Protein AF-A0A1G1GMY4-F1 (afdb_monomer)

pLDDT: mean 90.57, std 11.08, range [48.12, 98.75]

Radius of gyration: 22.71 Å; Cα contacts (8 Å, |Δi|>4): 324; chains: 1; bounding box: 48×31×68 Å

Sequence (228 aa):
MNTITEALQLKDETDAVLAIREIIDTHWDDENFSLLNEAERLFVFVENVEQEVNNGGFDQFFFNSSGDHAHDSLHALETIGAVKTAAILKKAMSIFPEGRVPGTEEARAEALEPVGEERYTKWFDACDEEYYELDENREALLLKYVRDNASSFRDRVMLSGVRIETVKPGSSAYAAGLRSGDVVVKVNDVATTTPEEYRAVLQTLKPGDKASFIVWRNGELLEAVLEI

Secondary structure (DSSP, 8-state):
---HHHHTT-SSHHHHHHHHHHHHHTT-STT-GGGS-HHHHHHHHHHHHHHHHHHHHHHHHHHSGGGGGHHHHHHHHHHHT-HHHHHHHHHHHTTSGGGPPPSSHHHHHHHHTTT-HHHHHHHHHHHHHHHHT----HHHHHHHHHHHTGGGS--------EE-----TTSHHHHTT--TT-EEEEETTEE--SHHHHHHHHTT--TT-EEEEEEEETTEEEEEEEE-

Nearest PDB structures (foldseek):
  3pv2-assembly1_A  TM=9.498E-01  e=1.132E-04  Legionella fallonii
  3pv2-assembly1_D  TM=9.532E-01  e=1.673E-04  Legionella fallonii
  3pv2-assembly1_C  TM=9.395E-01  e=1.338E-04  Legionella fallonii
  3pv2-assembly1_B  TM=9.505E-01  e=3.270E-04  Legionella fallonii
  3pv3-assembly1_A  TM=8.586E-01  e=1.132E-04  Legionella fallonii

Solvent-accessible surface area (backbone atoms only — not comparable to full-atom values): 12519 Å² total; per-residue (Å²): 136,63,39,55,74,62,23,73,67,49,90,48,57,67,63,20,51,50,46,41,47,49,55,60,47,80,60,63,52,97,85,36,65,81,75,51,51,72,65,50,44,37,53,51,34,41,50,46,54,53,54,30,35,78,73,52,24,50,56,40,28,53,56,39,76,65,23,41,39,46,71,58,25,41,52,24,24,52,71,45,61,36,55,67,62,26,51,43,52,56,55,53,37,51,76,29,73,95,44,53,72,44,67,39,52,70,54,35,51,61,59,42,57,87,65,32,68,78,52,52,51,56,49,25,52,59,38,36,56,58,57,76,69,55,94,66,70,54,56,61,32,47,53,47,45,47,64,79,41,44,92,65,53,74,63,54,53,84,72,50,31,37,68,32,79,72,55,58,86,88,36,56,55,35,75,34,66,53,48,54,71,26,26,35,36,25,49,66,93,42,76,14,50,38,66,65,52,41,52,54,56,57,71,72,61,49,82,74,36,77,46,43,32,37,25,39,51,98,94,40,82,43,82,26,64,33,66,75

Foldseek 3Di:
DQFLVVLLPDPDLVSSLVVLVCQLCLQDDPVCPVLADLLSVLSVLCVLQVVQCVVPFVVSCCQDLSLLCLVVSLVSCVVLPVVQLSVLSQQLLVCFVVSDGHNDNVVNVVRCVVVDDVRSVVSRVVSSVSVVPDPDDVSVSSSVSCVVVVVSRASPGSQLFAFAQADDPPDQCVVLPHGHGKGFQDKAPDGHNDPVSVVVVVVVDDQQDKIWTFIDDSRDTDIGIGGD

Structure (mmCIF, N/CA/C/O backbone):
data_AF-A0A1G1GMY4-F1
#
_entry.id   AF-A0A1G1GMY4-F1
#
loop_
_atom_site.group_PDB
_atom_site.id
_atom_site.type_symbol
_atom_site.label_atom_id
_atom_site.label_alt_id
_atom_site.label_comp_id
_atom_site.label_asym_id
_atom_site.label_entity_id
_atom_site.label_seq_id
_atom_site.pdbx_PDB_ins_code
_atom_site.Cartn_x
_atom_site.Cartn_y
_atom_site.Cartn_z
_atom_site.occupancy
_atom_site.B_iso_or_equiv
_atom_site.auth_seq_id
_atom_site.auth_comp_id
_atom_site.auth_asym_id
_atom_site.auth_atom_id
_atom_site.pdbx_PDB_model_num
ATOM 1 N N . MET A 1 1 ? -17.052 6.003 5.281 1.00 59.69 1 MET A N 1
ATOM 2 C CA . MET A 1 1 ? -17.509 4.621 5.570 1.00 59.69 1 MET A CA 1
ATOM 3 C C . MET A 1 1 ? -16.682 4.096 6.723 1.00 59.69 1 MET A C 1
ATOM 5 O O . MET A 1 1 ? -15.575 4.591 6.886 1.00 59.69 1 MET A O 1
ATOM 9 N N . ASN A 1 2 ? -17.199 3.165 7.529 1.00 67.62 2 ASN A N 1
ATOM 10 C CA . ASN A 1 2 ? -16.505 2.762 8.762 1.00 67.62 2 ASN A CA 1
ATOM 11 C C . ASN A 1 2 ? -16.049 1.295 8.760 1.00 67.62 2 ASN A C 1
ATOM 13 O O . ASN A 1 2 ? -15.394 0.880 9.713 1.00 67.62 2 ASN A O 1
ATOM 17 N N . THR A 1 3 ? -16.404 0.508 7.735 1.00 83.38 3 THR A N 1
ATOM 18 C CA . THR A 1 3 ? -16.068 -0.924 7.654 1.00 83.38 3 THR A CA 1
ATOM 19 C C . THR A 1 3 ? -15.709 -1.358 6.232 1.00 83.38 3 THR A C 1
ATOM 21 O O . THR A 1 3 ? -16.224 -0.820 5.247 1.00 83.38 3 THR A O 1
ATOM 24 N N . ILE A 1 4 ? -14.861 -2.379 6.131 1.00 87.31 4 ILE A N 1
ATOM 25 C CA . ILE A 1 4 ? -14.475 -3.053 4.886 1.00 87.31 4 ILE A CA 1
ATOM 26 C C . ILE A 1 4 ? -15.712 -3.679 4.241 1.00 87.31 4 ILE A C 1
ATOM 28 O O . ILE A 1 4 ? -15.891 -3.617 3.026 1.00 87.31 4 ILE A O 1
ATOM 32 N N . THR A 1 5 ? -16.613 -4.229 5.062 1.00 87.19 5 THR A N 1
ATOM 33 C CA . THR A 1 5 ? -17.869 -4.821 4.586 1.00 87.19 5 THR A CA 1
ATOM 34 C C . THR A 1 5 ? -18.740 -3.800 3.854 1.00 87.19 5 THR A C 1
ATOM 36 O O . THR A 1 5 ? -19.274 -4.127 2.797 1.00 87.19 5 THR A O 1
ATOM 39 N N . GLU A 1 6 ? -18.876 -2.577 4.379 1.00 88.94 6 GLU A N 1
ATOM 40 C CA . GLU A 1 6 ? -19.609 -1.489 3.713 1.00 88.94 6 GLU A CA 1
ATOM 41 C C . GLU A 1 6 ? -18.928 -1.058 2.412 1.00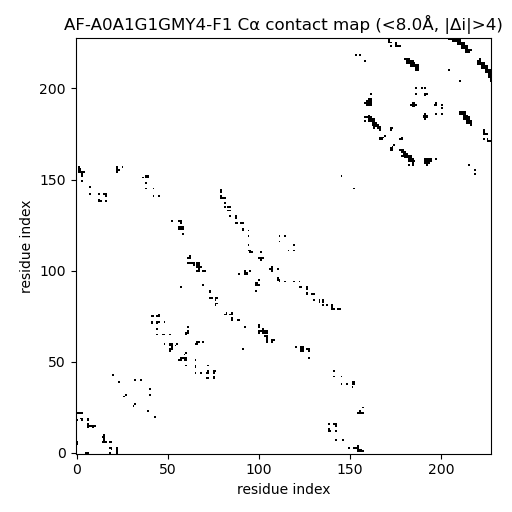 88.94 6 GLU A C 1
ATOM 43 O O . GLU A 1 6 ? -19.607 -0.922 1.393 1.00 88.94 6 GLU A O 1
ATOM 48 N N . ALA A 1 7 ? -17.602 -0.894 2.431 1.00 90.75 7 ALA A N 1
ATOM 49 C CA . ALA A 1 7 ? -16.836 -0.494 1.253 1.00 90.75 7 ALA A CA 1
ATOM 50 C C . ALA A 1 7 ? -16.990 -1.501 0.098 1.00 90.75 7 ALA A C 1
ATOM 52 O O . ALA A 1 7 ? -17.215 -1.115 -1.047 1.00 90.75 7 ALA A O 1
ATOM 53 N N . LEU A 1 8 ? -17.000 -2.803 0.401 1.00 92.31 8 LEU A N 1
ATOM 54 C CA . LEU A 1 8 ? -17.206 -3.868 -0.588 1.00 92.31 8 LEU A CA 1
ATOM 55 C C . LEU A 1 8 ? -18.604 -3.886 -1.237 1.00 92.31 8 LEU A C 1
ATOM 57 O O . LEU A 1 8 ? -18.785 -4.606 -2.225 1.00 92.31 8 LEU A O 1
ATOM 61 N N . GLN A 1 9 ? -19.586 -3.154 -0.692 1.00 92.69 9 GLN A N 1
ATOM 62 C CA . GLN A 1 9 ? -20.932 -3.015 -1.273 1.00 92.69 9 GLN A CA 1
ATOM 63 C C . GLN A 1 9 ? -21.060 -1.831 -2.238 1.00 92.69 9 GLN A C 1
ATOM 65 O O . GLN A 1 9 ? -22.116 -1.670 -2.862 1.00 92.69 9 GLN A O 1
ATOM 70 N N . LEU A 1 10 ? -20.033 -0.985 -2.356 1.00 92.75 10 LEU A N 1
ATOM 71 C CA . LEU A 1 10 ? -20.045 0.098 -3.330 1.00 92.75 10 LEU A CA 1
ATOM 72 C C . LEU A 1 10 ? -20.102 -0.468 -4.751 1.00 92.75 10 LEU A C 1
ATOM 74 O O . LEU A 1 10 ? -19.578 -1.540 -5.050 1.00 92.75 10 LEU A O 1
ATOM 78 N N . LYS A 1 11 ? -20.826 0.245 -5.619 1.00 92.25 11 LYS A N 1
ATOM 79 C CA . LYS A 1 11 ? -21.033 -0.176 -7.011 1.00 92.25 11 LYS A CA 1
ATOM 80 C C . LYS A 1 11 ? -19.840 0.135 -7.899 1.00 92.25 11 LYS A C 1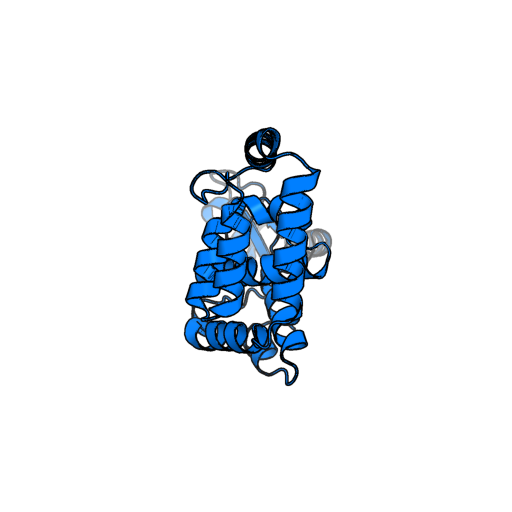
ATOM 82 O O . LYS A 1 11 ? -19.646 -0.562 -8.887 1.00 92.25 11 LYS A O 1
ATOM 87 N N . ASP A 1 12 ? -19.147 1.218 -7.580 1.00 96.44 12 ASP A N 1
ATOM 88 C CA . ASP A 1 12 ? -17.965 1.670 -8.286 1.00 96.44 12 ASP A CA 1
ATOM 89 C C . ASP A 1 12 ? -16.728 1.046 -7.629 1.00 96.44 12 ASP A C 1
ATOM 91 O O . ASP A 1 12 ? -16.628 1.007 -6.399 1.00 96.44 12 ASP A O 1
ATOM 95 N N . GLU A 1 13 ? -15.849 0.465 -8.446 1.00 95.69 13 GLU A N 1
ATOM 96 C CA . GLU A 1 13 ? -14.686 -0.284 -7.962 1.00 95.69 13 GLU A CA 1
ATOM 97 C C . GLU A 1 13 ? -13.631 0.660 -7.381 1.00 95.69 13 GLU A C 1
ATOM 99 O O . GLU A 1 13 ? -13.113 0.385 -6.298 1.00 95.69 13 GLU A O 1
ATOM 104 N N . THR A 1 14 ? -13.397 1.800 -8.032 1.00 93.50 14 THR A N 1
ATOM 105 C CA . THR A 1 14 ? -12.482 2.842 -7.560 1.00 93.50 14 THR A CA 1
ATOM 106 C C . THR A 1 14 ? -12.946 3.397 -6.213 1.00 93.50 14 THR A C 1
ATOM 108 O O . THR A 1 14 ? -12.165 3.433 -5.262 1.00 93.50 14 THR A O 1
ATOM 111 N N . ASP A 1 15 ? -14.233 3.739 -6.071 1.00 93.94 15 ASP A N 1
ATOM 112 C CA . ASP A 1 15 ? -14.787 4.196 -4.787 1.00 93.94 15 ASP A CA 1
ATOM 113 C C . ASP A 1 15 ? -14.611 3.137 -3.681 1.00 93.94 15 ASP A C 1
ATOM 115 O O . ASP A 1 15 ? -14.341 3.474 -2.524 1.00 93.94 15 ASP A O 1
ATOM 119 N N . ALA A 1 16 ? -14.775 1.848 -4.012 1.00 95.38 16 ALA A N 1
ATOM 120 C CA . ALA A 1 16 ? -14.625 0.751 -3.053 1.00 95.38 16 ALA A CA 1
ATOM 121 C C . ALA A 1 16 ? -13.177 0.611 -2.577 1.00 95.38 16 ALA A C 1
ATOM 123 O O . ALA A 1 16 ? -12.935 0.475 -1.374 1.00 95.38 16 ALA A O 1
ATOM 124 N N . VAL A 1 17 ? -12.226 0.659 -3.511 1.00 95.00 17 VAL A N 1
ATOM 125 C CA . VAL A 1 17 ? -10.790 0.606 -3.223 1.00 95.00 17 VAL A CA 1
ATOM 126 C C . VAL A 1 17 ? -10.374 1.805 -2.375 1.00 95.00 17 VAL A C 1
ATOM 128 O O . VAL A 1 17 ? -9.775 1.604 -1.319 1.00 95.00 17 VAL A O 1
ATOM 131 N N . LEU A 1 18 ? -10.779 3.024 -2.748 1.00 90.81 18 LEU A N 1
ATOM 132 C CA . LEU A 1 18 ? -10.489 4.238 -1.980 1.00 90.81 18 LEU A CA 1
ATOM 133 C C . LEU A 1 18 ? -11.053 4.164 -0.558 1.00 90.81 18 LEU A C 1
ATOM 135 O O . LEU A 1 18 ? -10.347 4.470 0.399 1.00 90.81 18 LEU A O 1
ATOM 139 N N . ALA A 1 19 ? -12.288 3.690 -0.385 1.00 90.62 19 ALA A N 1
ATOM 140 C CA . ALA A 1 19 ? -12.878 3.534 0.942 1.00 90.62 19 ALA A CA 1
ATOM 141 C C . ALA A 1 19 ? -12.131 2.498 1.804 1.00 90.62 19 ALA A C 1
ATOM 143 O O . ALA A 1 19 ? -11.958 2.708 3.005 1.00 90.62 19 ALA A O 1
ATOM 144 N N . ILE A 1 20 ? -11.669 1.388 1.215 1.00 91.50 20 ILE A N 1
ATOM 145 C CA . ILE A 1 20 ? -10.833 0.399 1.918 1.00 91.50 20 ILE A CA 1
ATOM 146 C C . ILE A 1 20 ? -9.476 1.010 2.274 1.00 91.50 20 ILE A C 1
ATOM 148 O O . ILE A 1 20 ? -9.015 0.846 3.406 1.00 91.50 20 ILE A O 1
ATOM 152 N N . ARG A 1 21 ? -8.864 1.747 1.340 1.00 89.19 21 ARG A N 1
ATOM 153 C CA . ARG A 1 21 ? -7.600 2.448 1.555 1.00 89.19 21 ARG A CA 1
ATOM 154 C C . ARG A 1 21 ? -7.719 3.438 2.705 1.00 89.19 21 ARG A C 1
ATOM 156 O O . ARG A 1 21 ? -6.895 3.377 3.600 1.00 89.19 21 ARG A O 1
ATOM 163 N N . GLU A 1 22 ? -8.773 4.248 2.765 1.00 85.06 22 GLU A N 1
ATOM 164 C CA . GLU A 1 22 ? -9.030 5.167 3.883 1.00 85.06 22 GLU A CA 1
ATOM 165 C C . GLU A 1 22 ? -9.158 4.438 5.234 1.00 85.06 22 GLU A C 1
ATOM 167 O O . GLU A 1 22 ? -8.639 4.905 6.249 1.00 85.06 22 GLU A O 1
ATOM 172 N N . ILE A 1 23 ? -9.814 3.274 5.275 1.00 82.88 23 ILE A N 1
ATOM 173 C CA . ILE A 1 23 ? -9.939 2.470 6.507 1.00 82.88 23 ILE A CA 1
ATOM 174 C C . ILE A 1 23 ? -8.568 1.949 6.970 1.00 82.88 23 ILE A C 1
ATOM 176 O O . ILE A 1 23 ? -8.299 1.886 8.174 1.00 82.88 23 ILE A O 1
ATOM 180 N N . ILE A 1 24 ? -7.689 1.604 6.029 1.00 83.06 24 ILE A N 1
ATOM 181 C CA . ILE A 1 24 ? -6.319 1.168 6.321 1.00 83.06 24 ILE A CA 1
ATOM 182 C C . ILE A 1 24 ? -5.430 2.373 6.706 1.00 83.06 24 ILE A C 1
ATOM 184 O O . ILE A 1 24 ? -4.742 2.315 7.727 1.00 83.06 24 ILE A O 1
ATOM 188 N N . ASP A 1 25 ? -5.503 3.476 5.954 1.00 73.38 25 ASP A N 1
ATOM 189 C CA . ASP A 1 25 ? -4.661 4.681 6.062 1.00 73.38 25 ASP A CA 1
ATOM 190 C C . ASP A 1 25 ? -5.002 5.594 7.234 1.00 73.38 25 ASP A C 1
ATOM 192 O O . ASP A 1 25 ? -4.143 6.317 7.726 1.00 73.38 25 ASP A O 1
ATOM 196 N N . THR A 1 26 ? -6.228 5.567 7.749 1.00 57.25 26 THR A N 1
ATOM 197 C CA . THR A 1 26 ? -6.588 6.312 8.974 1.00 57.25 26 THR A CA 1
ATOM 198 C C . THR A 1 26 ? -5.765 5.905 10.205 1.00 57.25 26 THR A C 1
ATOM 200 O O . THR A 1 26 ? -5.863 6.537 11.256 1.00 57.25 26 THR A O 1
ATOM 203 N N . HIS A 1 27 ? -4.920 4.882 10.068 1.00 51.69 27 HIS A N 1
ATOM 204 C CA . HIS A 1 27 ? -3.971 4.397 11.061 1.00 51.69 27 HIS A CA 1
ATOM 205 C C . HIS A 1 27 ? -2.507 4.472 10.566 1.00 51.69 27 HIS A C 1
ATOM 207 O O . HIS A 1 27 ? -1.639 3.808 11.135 1.00 51.69 27 HIS A O 1
ATOM 213 N N . TRP A 1 28 ? -2.243 5.258 9.513 1.00 48.88 28 TRP A N 1
ATOM 214 C CA . TRP A 1 28 ? -0.941 5.478 8.880 1.00 48.88 28 TRP A CA 1
ATOM 215 C C . TRP A 1 28 ? -0.263 6.749 9.407 1.00 48.88 28 TRP A C 1
ATOM 217 O O . TRP A 1 28 ? -0.680 7.872 9.131 1.00 48.88 28 TRP A O 1
ATOM 227 N N . ASP A 1 29 ? 0.853 6.558 10.097 1.00 50.06 29 ASP A N 1
ATOM 228 C CA . ASP A 1 29 ? 2.076 7.334 9.887 1.00 50.06 29 ASP A CA 1
ATOM 229 C C . ASP A 1 29 ? 3.216 6.319 9.665 1.00 50.06 29 ASP A C 1
ATOM 231 O O . ASP A 1 29 ? 3.025 5.118 9.894 1.00 50.06 29 ASP A O 1
ATOM 235 N N . ASP A 1 30 ? 4.382 6.763 9.191 1.00 49.97 30 ASP A N 1
ATOM 236 C CA . ASP A 1 30 ? 5.527 5.890 8.870 1.00 49.97 3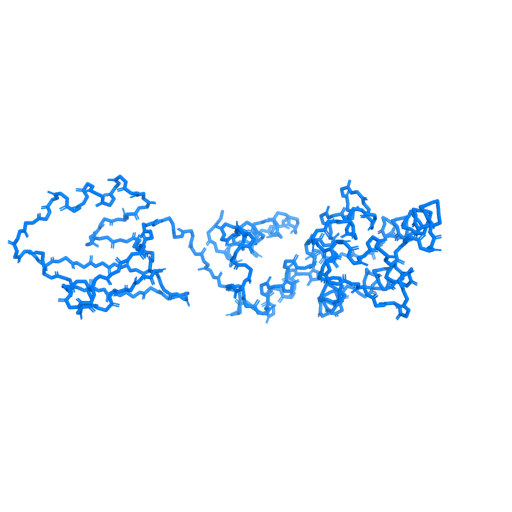0 ASP A CA 1
ATOM 237 C C . ASP A 1 30 ? 5.979 4.991 10.049 1.00 49.97 30 ASP A C 1
ATOM 239 O O . ASP A 1 30 ? 6.707 4.016 9.854 1.00 49.97 30 ASP A O 1
ATOM 243 N N . GLU A 1 31 ? 5.514 5.245 11.280 1.00 51.69 31 GLU A N 1
ATOM 244 C CA . GLU A 1 31 ? 5.813 4.428 12.463 1.00 51.69 31 GLU A CA 1
ATOM 245 C C . GLU A 1 31 ? 4.890 3.197 12.607 1.00 51.69 31 GLU A C 1
ATOM 247 O O . GLU A 1 31 ? 5.240 2.215 13.276 1.00 51.69 31 GLU A O 1
ATOM 252 N N . ASN A 1 32 ? 3.722 3.196 11.955 1.00 59.84 32 ASN A N 1
ATOM 253 C CA . ASN A 1 32 ? 2.640 2.239 12.209 1.00 59.84 32 ASN A CA 1
ATOM 254 C C . ASN A 1 32 ? 2.448 1.158 11.128 1.00 59.84 32 ASN A C 1
ATOM 256 O O . ASN A 1 32 ? 1.605 0.275 11.306 1.00 59.84 32 ASN A O 1
ATOM 260 N N . PHE A 1 33 ? 3.276 1.120 10.072 1.00 67.19 33 PHE A N 1
ATOM 261 C CA . PHE A 1 33 ? 3.272 0.039 9.062 1.00 67.19 33 PHE A CA 1
ATOM 262 C C . PHE A 1 33 ? 3.367 -1.366 9.691 1.00 67.19 33 PHE A C 1
ATOM 264 O O . PHE A 1 33 ? 2.734 -2.330 9.249 1.00 67.19 33 PHE A O 1
ATOM 271 N N . SER A 1 34 ? 4.109 -1.472 10.796 1.00 67.25 34 SER A N 1
ATOM 272 C CA . SER A 1 34 ? 4.256 -2.705 11.577 1.00 67.25 34 SER A CA 1
ATOM 273 C C . SER A 1 34 ? 2.939 -3.243 12.166 1.00 67.25 34 SER A C 1
ATOM 275 O O . SER A 1 34 ? 2.858 -4.428 12.496 1.00 67.25 34 SER A O 1
ATOM 277 N N . LEU A 1 35 ? 1.898 -2.408 12.277 1.00 72.38 35 LEU A N 1
ATOM 278 C CA . LEU A 1 35 ? 0.583 -2.782 12.804 1.00 72.38 35 LEU A CA 1
ATOM 279 C C . LEU A 1 35 ? -0.329 -3.433 11.761 1.00 72.38 35 LEU A C 1
ATOM 281 O O . LEU A 1 35 ? -1.370 -3.991 12.135 1.00 72.38 35 LEU A O 1
ATOM 285 N N . LEU A 1 36 ? 0.007 -3.341 10.474 1.00 80.69 36 LEU A N 1
ATOM 286 C CA . LEU A 1 36 ? -0.742 -4.008 9.416 1.00 80.69 36 LEU A CA 1
ATOM 287 C C . LEU A 1 36 ? -0.463 -5.510 9.455 1.00 80.69 36 LEU A C 1
ATOM 289 O O . LEU A 1 36 ? 0.661 -5.954 9.703 1.00 80.69 36 LEU A O 1
ATOM 293 N N . ASN A 1 37 ? -1.492 -6.319 9.221 1.00 86.88 37 ASN A N 1
ATOM 294 C CA . ASN A 1 37 ? -1.272 -7.735 8.953 1.00 86.88 37 ASN A CA 1
ATOM 295 C C . ASN A 1 37 ? -0.858 -7.955 7.488 1.00 86.88 37 ASN A C 1
ATOM 297 O O . ASN A 1 37 ? -0.799 -7.021 6.696 1.00 86.88 37 ASN A O 1
ATOM 301 N N . GLU A 1 38 ? -0.531 -9.194 7.131 1.00 90.62 38 GLU A N 1
ATOM 302 C CA . GLU A 1 38 ? -0.041 -9.532 5.792 1.00 90.62 38 GLU A CA 1
ATOM 303 C C . GLU A 1 38 ? -1.020 -9.152 4.672 1.00 90.62 38 GLU A C 1
ATOM 305 O O . GLU A 1 38 ? -0.593 -8.574 3.678 1.00 90.62 38 GLU A O 1
ATOM 310 N N . ALA A 1 39 ? -2.322 -9.389 4.856 1.00 92.94 39 ALA A N 1
ATOM 311 C CA . ALA A 1 39 ? -3.326 -9.072 3.843 1.00 92.94 39 ALA A CA 1
ATOM 312 C C . ALA A 1 39 ? -3.509 -7.559 3.655 1.00 92.94 39 ALA A C 1
ATOM 314 O O . ALA A 1 39 ? -3.611 -7.077 2.529 1.00 92.94 39 ALA A O 1
ATOM 315 N N . GLU A 1 40 ? -3.489 -6.805 4.757 1.00 92.12 40 GLU A N 1
ATOM 316 C CA . GLU A 1 40 ? -3.546 -5.338 4.730 1.00 92.12 40 GLU A CA 1
ATOM 317 C C . GLU A 1 40 ? -2.291 -4.741 4.062 1.00 92.12 40 GLU A C 1
ATOM 319 O O . GLU A 1 40 ? -2.406 -3.815 3.264 1.00 92.12 40 GLU A O 1
ATOM 324 N N . ARG A 1 41 ? -1.098 -5.300 4.320 1.00 91.50 41 ARG A N 1
ATOM 325 C CA . ARG A 1 41 ? 0.145 -4.867 3.653 1.00 91.50 41 ARG A CA 1
ATOM 326 C C . ARG A 1 41 ? 0.117 -5.123 2.151 1.00 91.50 41 ARG A C 1
ATOM 328 O O . ARG A 1 41 ? 0.481 -4.239 1.387 1.00 91.50 41 ARG A O 1
ATOM 335 N N . LEU A 1 42 ? -0.330 -6.308 1.730 1.00 94.75 42 LEU A N 1
ATOM 336 C CA . LEU A 1 42 ? -0.464 -6.649 0.311 1.00 94.75 42 LEU A CA 1
ATOM 337 C C . LEU A 1 42 ? -1.376 -5.651 -0.411 1.00 94.75 42 LEU A C 1
ATOM 339 O O . LEU A 1 42 ? -1.024 -5.184 -1.491 1.00 94.75 42 LEU A O 1
ATOM 343 N N . PHE A 1 43 ? -2.499 -5.275 0.211 1.00 95.69 43 PHE A N 1
ATOM 344 C CA . PHE A 1 43 ? -3.384 -4.240 -0.324 1.00 95.69 43 PHE A CA 1
ATOM 345 C C . PHE A 1 43 ? -2.655 -2.901 -0.499 1.00 95.69 43 PHE A C 1
ATOM 347 O O . PHE A 1 43 ? -2.679 -2.321 -1.581 1.00 95.69 43 PHE A O 1
ATOM 354 N N . VAL A 1 44 ? -1.958 -2.443 0.544 1.00 92.69 44 VAL A N 1
ATOM 355 C CA . VAL A 1 44 ? -1.191 -1.189 0.518 1.00 92.69 44 VAL A CA 1
ATOM 356 C C . VAL A 1 44 ? -0.139 -1.184 -0.585 1.00 92.69 44 VAL A C 1
ATOM 358 O O . VAL A 1 44 ? -0.005 -0.190 -1.289 1.00 92.69 44 VAL A O 1
ATOM 361 N N . PHE A 1 45 ? 0.602 -2.278 -0.756 1.00 95.56 45 PHE A N 1
ATOM 362 C CA . PHE A 1 45 ? 1.666 -2.341 -1.753 1.00 95.56 45 PHE A CA 1
ATOM 363 C C . PHE A 1 45 ? 1.147 -2.254 -3.188 1.00 95.56 45 PHE A C 1
ATOM 365 O O . PHE A 1 45 ? 1.775 -1.596 -4.016 1.00 95.56 45 PHE A O 1
ATOM 372 N N . VAL A 1 46 ? 0.003 -2.883 -3.480 1.00 97.06 46 VAL A N 1
ATOM 373 C CA . VAL A 1 46 ? -0.650 -2.759 -4.793 1.00 97.06 46 VAL A CA 1
ATOM 374 C C . VAL A 1 46 ? -1.071 -1.310 -5.036 1.00 97.06 46 VAL A C 1
ATOM 376 O O . VAL A 1 46 ? -0.710 -0.743 -6.065 1.00 97.06 46 VAL A O 1
ATOM 379 N N . GLU A 1 47 ? -1.749 -0.694 -4.066 1.00 95.00 47 GLU A N 1
ATOM 380 C CA . GLU A 1 47 ? -2.195 0.701 -4.169 1.00 95.00 47 GLU A CA 1
ATOM 381 C C . GLU A 1 47 ? -1.031 1.688 -4.301 1.00 95.00 47 GLU A C 1
ATOM 383 O O . GLU A 1 47 ? -1.125 2.647 -5.059 1.00 95.00 47 GLU A O 1
ATOM 388 N N . ASN A 1 48 ? 0.091 1.453 -3.614 1.00 94.06 48 ASN A N 1
ATOM 389 C CA . ASN A 1 48 ? 1.267 2.314 -3.726 1.00 94.06 48 ASN A CA 1
ATOM 390 C C . ASN A 1 48 ? 1.874 2.254 -5.135 1.00 94.06 48 ASN A C 1
ATOM 392 O O . ASN A 1 48 ? 2.241 3.292 -5.674 1.00 94.06 48 ASN A O 1
ATOM 396 N N . VAL A 1 49 ? 1.962 1.071 -5.762 1.00 96.69 49 VAL A N 1
ATOM 397 C CA . VAL A 1 49 ? 2.404 0.985 -7.168 1.00 96.69 49 VAL A CA 1
ATOM 398 C C . VAL A 1 49 ? 1.477 1.810 -8.052 1.00 96.69 49 VAL A C 1
ATOM 400 O O . VAL A 1 49 ? 1.944 2.610 -8.856 1.00 96.69 49 VAL A O 1
ATOM 403 N N . GLU A 1 50 ? 0.168 1.642 -7.885 1.00 94.19 50 GLU A N 1
ATOM 404 C CA . GLU A 1 50 ? -0.816 2.334 -8.707 1.00 94.19 50 GLU A CA 1
ATOM 405 C C . GLU A 1 50 ? -0.766 3.857 -8.529 1.00 94.19 50 GLU A C 1
ATOM 407 O O . GLU A 1 50 ? -0.728 4.594 -9.516 1.00 94.19 50 GLU A O 1
ATOM 412 N N . GLN A 1 51 ? -0.713 4.330 -7.285 1.00 92.75 51 GLN A N 1
ATOM 413 C CA . GLN A 1 51 ? -0.663 5.749 -6.956 1.00 92.75 51 GLN A CA 1
ATOM 414 C C . GLN A 1 51 ? 0.621 6.412 -7.462 1.00 92.75 51 GLN A C 1
ATOM 416 O O . GLN A 1 51 ? 0.558 7.492 -8.046 1.00 92.75 51 GLN A O 1
ATOM 421 N N . GLU A 1 52 ? 1.778 5.792 -7.242 1.00 96.00 52 GLU A N 1
ATOM 422 C CA . GLU A 1 52 ? 3.062 6.375 -7.636 1.00 96.00 52 GLU A CA 1
ATOM 423 C C . GLU A 1 52 ? 3.207 6.396 -9.157 1.00 96.00 52 GLU A C 1
ATOM 425 O O . GLU A 1 52 ? 3.516 7.442 -9.729 1.00 96.00 52 GLU A O 1
ATOM 430 N N . VAL A 1 53 ? 2.905 5.275 -9.824 1.00 97.38 53 VAL A N 1
ATOM 431 C CA . VAL A 1 53 ? 3.062 5.169 -11.279 1.00 97.38 53 VAL A CA 1
ATOM 432 C C . VAL A 1 53 ? 2.074 6.085 -11.998 1.00 97.38 53 VAL A C 1
ATOM 434 O O . VAL A 1 53 ? 2.479 6.797 -12.906 1.00 97.38 53 VAL A O 1
ATOM 437 N N . ASN A 1 54 ? 0.812 6.182 -11.565 1.00 94.06 54 ASN A N 1
ATOM 438 C CA . ASN A 1 54 ? -0.139 7.110 -12.194 1.00 94.06 54 ASN A CA 1
ATOM 439 C C . ASN A 1 54 ? 0.187 8.596 -11.949 1.00 94.06 54 ASN A C 1
ATOM 441 O O . ASN A 1 54 ? -0.251 9.445 -12.727 1.00 94.06 54 ASN A O 1
ATOM 445 N N . ASN A 1 55 ? 0.923 8.925 -10.882 1.00 94.56 55 ASN A N 1
ATOM 446 C CA . ASN A 1 55 ? 1.275 10.309 -10.555 1.00 94.56 55 ASN A CA 1
ATOM 447 C C . ASN A 1 55 ? 2.601 10.760 -11.186 1.00 94.56 55 ASN A C 1
ATOM 449 O O . ASN A 1 55 ? 2.705 11.914 -11.605 1.00 94.56 55 ASN A O 1
ATOM 453 N N . GLY A 1 56 ? 3.598 9.877 -11.252 1.00 95.06 56 GLY A N 1
ATOM 454 C CA . GLY A 1 56 ? 4.950 10.218 -11.704 1.00 95.06 56 GLY A CA 1
ATOM 455 C C . GLY A 1 56 ? 5.737 9.055 -12.311 1.00 95.06 56 GLY A C 1
ATOM 456 O O . GLY A 1 56 ? 6.957 9.149 -12.426 1.00 95.06 56 GLY A O 1
ATOM 457 N N . GLY A 1 57 ? 5.062 7.973 -12.699 1.00 98.19 57 GLY A N 1
ATOM 458 C CA . GLY A 1 57 ? 5.680 6.820 -13.347 1.00 98.19 57 GLY A CA 1
ATOM 459 C C . GLY A 1 57 ? 6.536 5.959 -12.418 1.00 98.19 57 GLY A C 1
ATOM 460 O O . GLY A 1 57 ? 6.595 6.145 -11.195 1.00 98.19 57 GLY A O 1
ATOM 461 N N . PHE A 1 58 ? 7.235 4.995 -13.012 1.00 98.44 58 PHE A N 1
ATOM 462 C CA . PHE A 1 58 ? 8.189 4.152 -12.298 1.00 98.44 58 PHE A CA 1
ATOM 463 C C . PHE A 1 58 ? 9.372 4.951 -11.742 1.00 98.44 58 PHE A C 1
ATOM 465 O O . PHE A 1 58 ? 9.946 4.528 -10.740 1.00 98.44 58 PHE A O 1
ATOM 472 N N . ASP A 1 59 ? 9.703 6.104 -12.331 1.00 96.94 59 ASP A N 1
ATOM 473 C CA . ASP A 1 59 ? 10.711 7.016 -11.781 1.00 96.94 59 ASP A CA 1
ATOM 474 C C . ASP A 1 59 ? 10.320 7.459 -10.363 1.00 96.94 59 ASP A C 1
ATOM 476 O O . ASP A 1 59 ? 11.063 7.211 -9.412 1.00 96.94 59 ASP A O 1
ATOM 480 N N . GLN A 1 60 ? 9.093 7.964 -10.188 1.00 97.44 60 GLN A N 1
ATOM 481 C CA . GLN A 1 60 ? 8.583 8.355 -8.874 1.00 97.44 60 GLN A CA 1
ATOM 482 C C . GLN A 1 60 ? 8.463 7.162 -7.915 1.00 97.44 60 GLN A C 1
ATOM 484 O O . GLN A 1 60 ? 8.856 7.270 -6.753 1.00 97.44 60 GLN A O 1
ATOM 489 N N . PHE A 1 61 ? 7.983 6.008 -8.396 1.00 98.19 61 PHE A N 1
ATOM 490 C CA . PHE A 1 61 ? 7.878 4.797 -7.575 1.00 98.19 61 PHE A CA 1
ATOM 491 C C . PHE A 1 61 ? 9.232 4.365 -6.992 1.00 98.19 61 PHE A C 1
ATOM 493 O O . PHE A 1 61 ? 9.312 4.049 -5.805 1.00 98.19 61 PHE A O 1
ATOM 500 N N . PHE A 1 62 ? 10.295 4.344 -7.806 1.00 98.06 62 PHE A N 1
ATOM 501 C CA . PHE A 1 62 ? 11.630 3.968 -7.335 1.00 98.06 62 PHE A CA 1
ATOM 502 C C . PHE A 1 62 ? 12.358 5.105 -6.620 1.00 98.06 62 PHE A C 1
ATOM 504 O O . PHE A 1 62 ? 13.265 4.819 -5.844 1.00 98.06 62 PHE A O 1
ATOM 511 N N . PHE A 1 63 ? 12.003 6.365 -6.844 1.00 95.75 63 PHE A N 1
ATOM 512 C CA . PHE A 1 63 ? 12.571 7.476 -6.087 1.00 95.75 63 PHE A CA 1
ATOM 513 C C . PHE A 1 63 ? 12.025 7.502 -4.650 1.00 95.75 63 PHE A C 1
ATOM 515 O O . PHE A 1 63 ? 12.798 7.528 -3.698 1.00 95.75 63 PHE A O 1
ATOM 522 N N . ASN A 1 64 ? 10.706 7.390 -4.479 1.00 93.69 64 ASN A N 1
ATOM 523 C CA . ASN A 1 64 ? 10.044 7.461 -3.175 1.00 93.69 64 ASN A CA 1
ATOM 524 C C . ASN A 1 64 ? 10.240 6.192 -2.320 1.00 93.69 64 ASN A C 1
ATOM 526 O O . ASN A 1 64 ? 10.710 5.151 -2.787 1.00 93.69 64 ASN A O 1
ATOM 530 N N . SER A 1 65 ? 9.807 6.255 -1.055 1.00 91.69 65 SER A N 1
ATOM 531 C CA . SER A 1 65 ? 9.848 5.134 -0.099 1.00 91.69 65 SER A CA 1
ATOM 532 C C . SER A 1 65 ? 9.029 3.914 -0.539 1.00 91.69 65 SER A C 1
ATOM 534 O O . SER A 1 65 ? 9.323 2.794 -0.130 1.00 91.69 65 SER A O 1
ATOM 536 N N . SER A 1 66 ? 8.060 4.081 -1.446 1.00 93.69 66 SER A N 1
ATOM 537 C CA . SER A 1 66 ? 7.372 2.967 -2.115 1.00 93.69 66 SER A CA 1
ATOM 538 C C . SER A 1 66 ? 8.356 1.981 -2.771 1.00 93.69 66 SER A C 1
ATOM 540 O O . SER A 1 66 ? 8.130 0.767 -2.749 1.00 93.69 66 SER A O 1
ATOM 542 N N . GLY A 1 67 ? 9.493 2.476 -3.272 1.00 96.06 67 GLY A N 1
ATOM 543 C CA . GLY A 1 67 ? 10.566 1.674 -3.854 1.00 96.06 67 GLY A CA 1
ATOM 544 C C . GLY A 1 67 ? 11.312 0.785 -2.852 1.00 96.06 67 GLY A C 1
ATOM 545 O O . GLY A 1 67 ? 11.870 -0.235 -3.263 1.00 96.06 67 GLY A O 1
ATOM 546 N N . ASP A 1 68 ? 11.280 1.099 -1.550 1.00 94.56 68 ASP A N 1
ATOM 547 C CA . ASP A 1 68 ? 11.885 0.270 -0.488 1.00 94.56 68 ASP A CA 1
ATOM 548 C C . ASP A 1 68 ? 11.220 -1.115 -0.429 1.00 94.56 68 ASP A C 1
ATOM 550 O O . ASP A 1 68 ? 11.843 -2.113 -0.061 1.00 94.56 68 ASP A O 1
ATOM 554 N N . HIS A 1 69 ? 9.965 -1.173 -0.879 1.00 95.50 69 HIS A N 1
ATOM 555 C CA . HIS A 1 69 ? 9.108 -2.349 -0.889 1.00 95.50 69 HIS A CA 1
ATOM 556 C C . HIS A 1 69 ? 8.904 -2.942 -2.287 1.00 95.50 69 HIS A C 1
ATOM 558 O O . HIS A 1 69 ? 8.005 -3.755 -2.476 1.00 95.50 69 HIS A O 1
ATOM 564 N N . ALA A 1 70 ? 9.737 -2.613 -3.282 1.00 97.81 70 ALA A N 1
ATOM 565 C CA . ALA A 1 70 ? 9.532 -3.061 -4.667 1.00 97.81 70 ALA A CA 1
ATOM 566 C C . ALA A 1 70 ? 9.377 -4.589 -4.822 1.00 97.81 70 ALA A C 1
ATOM 568 O O . ALA A 1 70 ? 8.589 -5.063 -5.642 1.00 97.81 70 ALA A O 1
ATOM 569 N N . HIS A 1 71 ? 10.106 -5.373 -4.023 1.00 98.19 71 HIS A N 1
ATOM 570 C CA . HIS A 1 71 ? 9.981 -6.832 -4.011 1.00 98.19 71 HIS A CA 1
ATOM 571 C C . HIS A 1 71 ? 8.672 -7.314 -3.374 1.00 98.19 71 HIS A C 1
ATOM 573 O O . HIS A 1 71 ? 8.067 -8.261 -3.883 1.00 98.19 71 HIS A O 1
ATOM 579 N N . ASP A 1 72 ? 8.218 -6.649 -2.313 1.00 97.25 72 ASP A N 1
ATOM 580 C CA . ASP A 1 72 ? 6.936 -6.943 -1.677 1.00 97.25 72 ASP A CA 1
ATOM 581 C C . ASP A 1 72 ? 5.770 -6.551 -2.597 1.00 97.25 72 ASP A C 1
ATOM 583 O O . ASP A 1 72 ? 4.825 -7.321 -2.753 1.00 97.25 72 ASP A O 1
ATOM 587 N N . SER A 1 73 ? 5.872 -5.414 -3.290 1.00 98.06 73 SER A N 1
ATOM 588 C CA . SER A 1 73 ? 4.906 -4.966 -4.297 1.00 98.06 73 SER A CA 1
ATOM 589 C C . SER A 1 73 ? 4.811 -5.920 -5.481 1.00 98.06 73 SER A C 1
ATOM 591 O O . SER A 1 73 ? 3.706 -6.245 -5.920 1.00 98.06 73 SER A O 1
ATOM 593 N N . LEU A 1 74 ? 5.944 -6.439 -5.969 1.00 98.62 74 LEU A N 1
ATOM 594 C CA . LEU A 1 74 ? 5.939 -7.473 -7.004 1.00 98.62 74 LEU A CA 1
ATOM 595 C C . LEU A 1 74 ? 5.200 -8.726 -6.524 1.00 98.62 74 LEU A C 1
ATOM 597 O O . LEU A 1 74 ? 4.322 -9.229 -7.226 1.00 98.62 74 LEU A O 1
ATOM 601 N N . HIS A 1 75 ? 5.511 -9.195 -5.315 1.00 98.31 75 HIS A N 1
ATOM 602 C CA . HIS A 1 75 ? 4.819 -10.334 -4.723 1.00 98.31 75 HIS A CA 1
ATOM 603 C C . HIS A 1 75 ? 3.316 -10.066 -4.535 1.00 98.31 75 HIS A C 1
ATOM 605 O O . HIS A 1 75 ? 2.496 -10.958 -4.767 1.00 98.31 75 HIS A O 1
ATOM 611 N N . ALA A 1 76 ? 2.936 -8.843 -4.164 1.00 98.25 76 ALA A N 1
ATOM 612 C CA . ALA A 1 76 ? 1.547 -8.448 -3.979 1.00 98.25 76 ALA A CA 1
ATOM 613 C C . ALA A 1 76 ? 0.745 -8.506 -5.279 1.00 98.25 76 ALA A C 1
ATOM 615 O O . ALA A 1 76 ? -0.310 -9.143 -5.324 1.00 98.25 76 ALA A O 1
ATOM 616 N N . LEU A 1 77 ? 1.286 -7.927 -6.352 1.00 98.62 77 LEU A N 1
ATOM 617 C CA . LEU A 1 77 ? 0.686 -7.970 -7.685 1.00 98.62 77 LEU A CA 1
ATOM 618 C C . LEU A 1 77 ? 0.523 -9.413 -8.185 1.00 98.62 77 LEU A C 1
ATOM 620 O O . LEU A 1 77 ? -0.548 -9.785 -8.669 1.00 98.62 77 LEU A O 1
ATOM 624 N N . GLU A 1 78 ? 1.548 -10.253 -8.009 1.00 98.50 78 GLU A N 1
ATOM 625 C CA . GLU A 1 78 ? 1.474 -11.681 -8.343 1.00 98.50 78 GLU A CA 1
ATOM 626 C C . GLU A 1 78 ? 0.393 -12.405 -7.519 1.00 98.50 78 GLU A C 1
ATOM 628 O O . GLU A 1 78 ? -0.346 -13.232 -8.058 1.00 98.50 78 GLU A O 1
ATOM 633 N N . THR A 1 79 ? 0.258 -12.062 -6.236 1.00 98.31 79 THR A N 1
ATOM 634 C CA . THR A 1 79 ? -0.703 -12.676 -5.306 1.00 98.31 79 THR A CA 1
ATOM 635 C C . THR A 1 79 ? -2.151 -12.345 -5.656 1.00 98.31 79 THR A C 1
ATOM 637 O O . THR A 1 79 ? -3.005 -13.233 -5.613 1.00 98.31 79 THR A O 1
ATOM 640 N N . ILE A 1 80 ? -2.446 -11.098 -6.036 1.00 98.06 80 ILE A N 1
ATOM 641 C CA . ILE A 1 80 ? -3.802 -10.710 -6.460 1.00 98.06 80 ILE A CA 1
ATOM 642 C C . ILE A 1 80 ? -4.127 -11.160 -7.894 1.00 98.06 80 ILE A C 1
ATOM 644 O O . ILE A 1 80 ? -5.280 -11.093 -8.316 1.00 98.06 80 ILE A O 1
ATOM 648 N N . GLY A 1 81 ? -3.127 -11.645 -8.638 1.00 98.25 81 GLY A N 1
ATOM 649 C CA . GLY A 1 81 ? -3.272 -12.092 -10.021 1.00 98.25 81 GLY A CA 1
ATOM 650 C C . GLY A 1 81 ? -3.153 -10.980 -11.066 1.00 98.25 81 GLY A C 1
ATOM 651 O O . GLY A 1 81 ? -3.538 -11.207 -12.212 1.00 98.25 81 GLY A O 1
ATOM 652 N N . ALA A 1 82 ? -2.605 -9.814 -10.706 1.00 98.19 82 ALA A N 1
ATOM 653 C CA . ALA A 1 82 ? -2.294 -8.710 -11.620 1.00 98.19 82 ALA A CA 1
ATOM 654 C C . ALA A 1 82 ? -1.005 -9.017 -12.403 1.00 98.19 82 ALA A C 1
ATOM 656 O O . ALA A 1 82 ? 0.047 -8.398 -12.227 1.00 98.19 82 ALA A O 1
ATOM 657 N N . VAL A 1 83 ? -1.063 -10.078 -13.209 1.00 97.81 83 VAL A N 1
ATOM 658 C CA . VAL A 1 83 ? 0.105 -10.690 -13.851 1.00 97.81 83 VAL A CA 1
ATOM 659 C C . VAL A 1 83 ? 0.753 -9.779 -14.887 1.00 97.81 83 VAL A C 1
ATOM 661 O O . VAL A 1 83 ? 1.972 -9.853 -15.066 1.00 97.81 83 VAL A O 1
ATOM 664 N N . LYS A 1 84 ? -0.021 -8.927 -15.575 1.00 98.31 84 LYS A N 1
ATOM 665 C CA . LYS A 1 84 ? 0.542 -8.013 -16.577 1.00 98.31 84 LYS A CA 1
ATOM 666 C C . LYS A 1 84 ? 1.257 -6.853 -15.891 1.00 98.31 84 LYS A C 1
ATOM 668 O O . LYS A 1 84 ? 2.401 -6.562 -16.243 1.00 98.31 84 LYS A O 1
ATOM 673 N N . THR A 1 85 ? 0.645 -6.262 -14.866 1.00 98.44 85 THR A N 1
ATOM 674 C CA . THR A 1 85 ? 1.286 -5.229 -14.047 1.00 98.44 85 THR A CA 1
ATOM 675 C C . THR A 1 85 ? 2.537 -5.759 -13.340 1.00 98.44 85 THR A C 1
ATOM 677 O O . THR A 1 85 ? 3.586 -5.118 -13.404 1.00 98.44 85 THR A O 1
ATOM 680 N N . ALA A 1 86 ? 2.485 -6.963 -12.756 1.00 98.62 86 ALA A N 1
ATOM 681 C CA . ALA A 1 86 ? 3.651 -7.608 -12.145 1.00 98.62 86 ALA A CA 1
ATOM 682 C C . ALA A 1 86 ? 4.807 -7.794 -13.144 1.00 98.62 86 ALA A C 1
ATOM 684 O O . ALA A 1 86 ? 5.970 -7.559 -12.810 1.00 98.62 86 ALA A O 1
ATOM 685 N N . ALA A 1 87 ? 4.503 -8.186 -14.386 1.00 98.62 87 ALA A N 1
ATOM 686 C CA . ALA A 1 87 ? 5.514 -8.348 -15.426 1.00 98.62 87 ALA A CA 1
ATOM 687 C C . ALA A 1 87 ? 6.216 -7.024 -15.770 1.00 98.62 87 ALA A C 1
ATOM 689 O O . ALA A 1 87 ? 7.435 -7.020 -15.956 1.00 98.62 87 ALA A O 1
ATOM 690 N N . ILE A 1 88 ? 5.476 -5.912 -15.809 1.00 98.69 88 ILE A N 1
ATOM 691 C CA . ILE A 1 88 ? 6.045 -4.587 -16.080 1.00 98.69 88 ILE A CA 1
ATOM 692 C C . ILE A 1 88 ? 6.851 -4.085 -14.884 1.00 98.69 88 ILE A C 1
ATOM 694 O O . ILE A 1 88 ? 7.981 -3.651 -15.085 1.00 98.69 88 ILE A O 1
ATOM 698 N N . LEU A 1 89 ? 6.363 -4.232 -13.647 1.00 98.69 89 LEU A N 1
ATOM 699 C CA . LEU A 1 89 ? 7.164 -3.885 -12.467 1.00 98.69 89 LEU A CA 1
ATOM 700 C C . LEU A 1 89 ? 8.476 -4.683 -12.457 1.00 98.69 89 LEU A C 1
ATOM 702 O O . LEU A 1 89 ? 9.554 -4.110 -12.317 1.00 98.69 89 LEU A O 1
ATOM 706 N N . LYS A 1 90 ? 8.420 -5.993 -12.720 1.00 98.75 90 LYS A N 1
ATOM 707 C CA . LYS A 1 90 ? 9.614 -6.842 -12.833 1.00 98.75 90 LYS A CA 1
ATOM 708 C C . LYS A 1 90 ? 10.563 -6.391 -13.948 1.00 98.75 90 LYS A C 1
ATOM 710 O O . LYS A 1 90 ? 11.782 -6.474 -13.787 1.00 98.75 90 LYS A O 1
ATOM 715 N N . LYS A 1 91 ? 10.026 -5.918 -15.075 1.00 98.62 91 LYS A N 1
ATOM 716 C CA . LYS A 1 91 ? 10.811 -5.312 -16.157 1.00 98.62 91 LYS A CA 1
ATOM 717 C C . LYS A 1 91 ? 11.465 -4.009 -15.690 1.00 98.62 91 LYS A C 1
ATOM 719 O O . LYS A 1 91 ? 12.671 -3.856 -15.883 1.00 98.62 91 LYS A O 1
ATOM 724 N N . ALA A 1 92 ? 10.732 -3.124 -15.022 1.00 98.69 92 ALA A N 1
ATOM 725 C CA . ALA A 1 92 ? 11.263 -1.875 -14.489 1.00 98.69 92 ALA A CA 1
ATOM 726 C C . ALA A 1 92 ? 12.405 -2.148 -13.489 1.00 98.69 92 ALA A C 1
ATOM 728 O O . ALA A 1 92 ? 13.498 -1.605 -13.638 1.00 98.69 92 ALA A O 1
ATOM 729 N N . MET A 1 93 ? 12.226 -3.121 -12.587 1.00 98.62 93 MET A N 1
ATOM 730 C CA . MET A 1 93 ? 13.244 -3.577 -11.628 1.00 98.62 93 MET A CA 1
ATOM 731 C C . MET A 1 93 ? 14.526 -4.111 -12.284 1.00 98.62 93 MET A C 1
ATOM 733 O O . MET A 1 93 ? 15.581 -4.095 -11.655 1.00 98.62 93 MET A O 1
ATOM 737 N N . SER A 1 94 ? 14.483 -4.570 -13.540 1.00 98.38 94 SER A N 1
ATOM 738 C CA . SER A 1 94 ? 15.668 -5.111 -14.228 1.00 98.38 94 SER A CA 1
ATOM 739 C C . SER A 1 94 ? 16.747 -4.069 -14.550 1.00 98.38 94 SER A C 1
ATOM 741 O O . SER A 1 94 ? 17.844 -4.447 -14.966 1.00 98.38 94 SER A O 1
ATOM 743 N N . ILE A 1 95 ? 16.462 -2.779 -14.333 1.00 97.88 95 ILE A N 1
ATOM 744 C CA . ILE A 1 95 ? 17.467 -1.714 -14.393 1.00 97.88 95 ILE A CA 1
ATOM 745 C C . ILE A 1 95 ? 18.503 -1.846 -13.269 1.00 97.88 95 ILE A C 1
ATOM 747 O O . ILE A 1 95 ? 19.665 -1.483 -13.453 1.00 97.88 95 ILE A O 1
ATOM 751 N N . PHE A 1 96 ? 18.095 -2.402 -12.124 1.00 97.75 96 PHE A N 1
ATOM 752 C CA . PHE A 1 96 ? 18.970 -2.638 -10.986 1.00 97.75 96 PHE A CA 1
ATOM 753 C C . PHE A 1 96 ? 19.795 -3.919 -11.197 1.00 97.75 96 PHE A C 1
ATOM 755 O O . PHE A 1 96 ? 19.331 -4.860 -11.853 1.00 97.75 96 PHE A O 1
ATOM 762 N N . P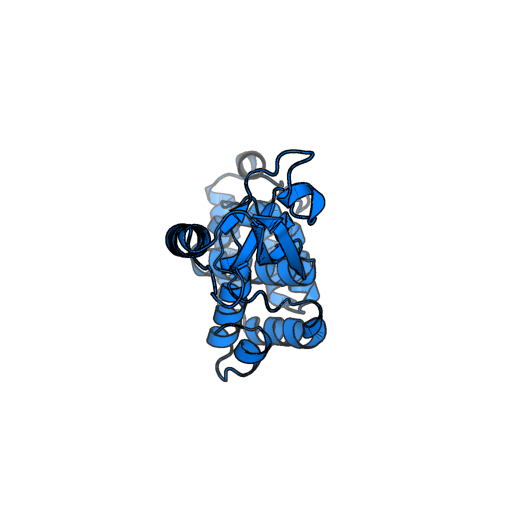RO A 1 97 ? 21.014 -4.009 -10.634 1.00 93.44 97 PRO A N 1
ATOM 763 C CA . PRO A 1 97 ? 21.858 -5.195 -10.763 1.00 93.44 97 PRO A CA 1
ATOM 764 C C . PRO A 1 97 ? 21.127 -6.487 -10.363 1.00 93.44 97 PRO A C 1
ATOM 766 O O . PRO A 1 97 ? 20.591 -6.605 -9.264 1.00 93.44 97 PRO A O 1
ATOM 769 N N . GLU A 1 98 ? 21.093 -7.462 -11.277 1.00 90.94 98 GLU A N 1
ATOM 770 C CA . GLU A 1 98 ? 20.367 -8.739 -11.120 1.00 90.94 98 GLU A CA 1
ATOM 771 C C . GLU A 1 98 ? 18.848 -8.602 -10.870 1.00 90.94 98 GLU A C 1
ATOM 773 O O . GLU A 1 98 ? 18.205 -9.558 -10.433 1.00 90.94 98 GLU A O 1
ATOM 778 N N . GLY A 1 99 ? 18.262 -7.432 -11.139 1.00 91.81 99 GLY A N 1
ATOM 779 C CA . GLY A 1 99 ? 16.866 -7.132 -10.821 1.00 91.81 99 GLY A CA 1
ATOM 780 C C . GLY A 1 99 ? 16.585 -6.982 -9.323 1.00 91.81 99 GLY A C 1
ATOM 781 O O . GLY A 1 99 ? 15.426 -7.059 -8.913 1.00 91.81 99 GLY A O 1
ATOM 782 N N . ARG A 1 100 ? 17.626 -6.828 -8.492 1.00 95.38 100 ARG A N 1
ATOM 783 C CA . ARG A 1 100 ? 17.499 -6.647 -7.042 1.00 95.38 100 ARG A CA 1
ATOM 784 C C . ARG A 1 100 ? 17.436 -5.168 -6.713 1.00 95.38 100 ARG A C 1
ATOM 786 O O . ARG A 1 100 ? 18.406 -4.454 -6.941 1.00 95.38 100 ARG A O 1
ATOM 793 N N . VAL A 1 101 ? 16.312 -4.736 -6.159 1.00 98.00 101 VAL A N 1
ATOM 794 C CA . VAL A 1 101 ? 16.076 -3.339 -5.802 1.00 98.00 101 VAL A CA 1
ATOM 795 C C . VAL A 1 101 ? 16.581 -3.109 -4.377 1.00 98.00 101 VAL A C 1
ATOM 797 O O . VAL A 1 101 ? 16.146 -3.812 -3.462 1.00 98.00 101 VAL A O 1
ATOM 800 N N . PRO A 1 102 ? 17.515 -2.170 -4.158 1.00 97.69 102 PRO A N 1
ATOM 801 C CA . PRO A 1 102 ? 17.914 -1.782 -2.810 1.00 97.69 102 PRO A CA 1
ATOM 802 C C . PRO A 1 102 ? 16.743 -1.253 -1.967 1.00 97.69 102 PRO A C 1
ATOM 804 O O . PRO A 1 102 ? 15.875 -0.538 -2.464 1.00 97.69 102 PRO A O 1
ATOM 807 N N . GLY A 1 103 ? 16.747 -1.589 -0.674 1.00 94.00 103 GLY A N 1
ATOM 808 C CA . GLY A 1 103 ? 15.651 -1.290 0.257 1.00 94.00 103 GLY A CA 1
ATOM 809 C C . GLY A 1 103 ? 15.668 0.109 0.882 1.00 94.00 103 GLY A C 1
ATOM 810 O O . GLY A 1 103 ? 14.953 0.311 1.852 1.00 94.00 103 GLY A O 1
ATOM 811 N N . THR A 1 104 ? 16.503 1.032 0.394 1.00 95.50 104 THR A N 1
ATOM 812 C CA . THR A 1 104 ? 16.457 2.456 0.772 1.00 95.50 104 THR A CA 1
ATOM 813 C C . THR A 1 104 ? 16.656 3.328 -0.462 1.00 95.50 104 THR A C 1
ATOM 815 O O . THR A 1 104 ? 17.317 2.903 -1.419 1.00 95.50 104 THR A O 1
ATOM 818 N N . GLU A 1 105 ? 16.114 4.545 -0.430 1.00 95.62 105 GLU A N 1
ATOM 819 C CA . GLU A 1 105 ? 16.287 5.558 -1.478 1.00 95.62 105 GLU A CA 1
ATOM 820 C C . GLU A 1 105 ? 17.768 5.776 -1.815 1.00 95.62 105 GLU A C 1
ATOM 822 O O . GLU A 1 105 ? 18.159 5.690 -2.982 1.00 95.62 105 GLU A O 1
ATOM 827 N N . GLU A 1 106 ? 18.618 5.973 -0.803 1.00 96.81 106 GLU A N 1
ATOM 828 C CA . GLU A 1 106 ? 20.036 6.272 -1.019 1.00 96.81 106 GLU A CA 1
ATOM 829 C C . GLU A 1 106 ? 20.748 5.119 -1.728 1.00 96.81 106 GLU A C 1
ATOM 831 O O . GLU A 1 106 ? 21.491 5.328 -2.687 1.00 96.81 106 GLU A O 1
ATOM 836 N N . ALA A 1 107 ? 20.476 3.881 -1.308 1.00 97.75 107 ALA A N 1
ATOM 837 C CA . ALA A 1 107 ? 21.084 2.708 -1.918 1.00 97.75 107 ALA A CA 1
ATOM 838 C C . ALA A 1 107 ? 20.581 2.479 -3.356 1.00 97.75 107 ALA A C 1
ATOM 840 O O . ALA A 1 107 ? 21.328 1.968 -4.196 1.00 97.75 107 ALA A O 1
ATOM 841 N N . ARG A 1 108 ? 19.335 2.862 -3.673 1.00 97.81 108 ARG A N 1
ATOM 842 C CA . ARG A 1 108 ? 18.828 2.844 -5.055 1.00 97.81 108 ARG A CA 1
ATOM 843 C C . ARG A 1 108 ? 19.513 3.895 -5.914 1.00 97.81 108 ARG A C 1
ATOM 845 O O . ARG A 1 108 ? 19.920 3.563 -7.027 1.00 97.81 108 ARG A O 1
ATOM 852 N N . ALA A 1 109 ? 19.692 5.111 -5.403 1.00 96.75 109 ALA A N 1
ATOM 853 C CA . ALA A 1 109 ? 20.410 6.170 -6.107 1.00 96.75 109 ALA A CA 1
ATOM 854 C C . ALA A 1 109 ? 21.854 5.745 -6.438 1.00 96.75 109 ALA A C 1
ATOM 856 O O . ALA A 1 109 ? 22.283 5.869 -7.587 1.00 96.75 109 ALA A O 1
ATOM 857 N N . GLU A 1 110 ? 22.570 5.141 -5.483 1.00 97.44 110 GLU A N 1
ATOM 858 C CA . GLU A 1 110 ? 23.910 4.570 -5.707 1.00 97.44 110 GLU A CA 1
ATOM 859 C C . GLU A 1 110 ? 23.905 3.458 -6.770 1.00 97.44 110 GLU A C 1
ATOM 861 O O . GLU A 1 110 ? 24.800 3.382 -7.615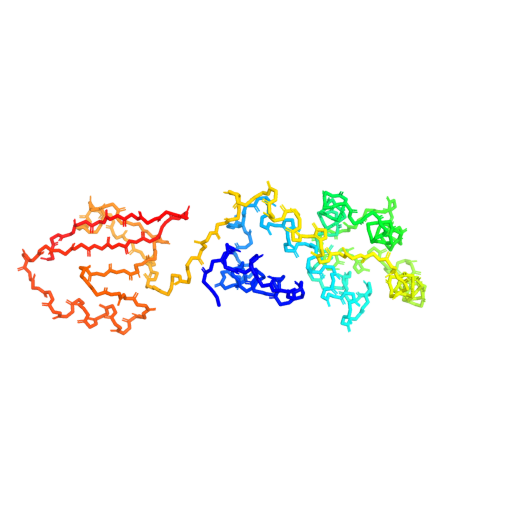 1.00 97.44 110 GLU A O 1
ATOM 866 N N . ALA A 1 111 ? 22.885 2.593 -6.770 1.00 97.50 111 ALA A N 1
ATOM 867 C CA . ALA A 1 111 ? 22.761 1.524 -7.760 1.00 97.50 111 ALA A CA 1
ATOM 868 C C . ALA A 1 111 ? 22.461 2.045 -9.180 1.00 97.50 111 ALA A C 1
ATOM 870 O O . ALA A 1 111 ? 22.843 1.393 -10.158 1.00 97.50 111 ALA A O 1
ATOM 871 N N . LEU A 1 112 ? 21.799 3.201 -9.302 1.00 96.88 112 LEU A N 1
ATOM 872 C C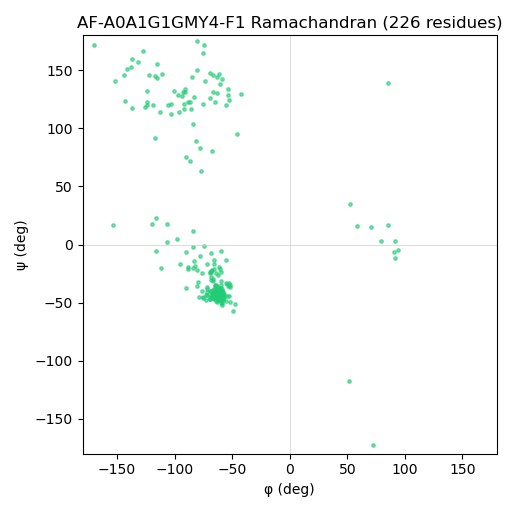A . LEU A 1 112 ? 21.462 3.841 -10.578 1.00 96.88 112 LEU A CA 1
ATOM 873 C C . LEU A 1 112 ? 22.560 4.779 -11.101 1.00 96.88 112 LEU A C 1
ATOM 875 O O . LEU A 1 112 ? 22.629 4.995 -12.313 1.00 96.88 112 LEU A O 1
ATOM 879 N N . GLU A 1 113 ? 23.463 5.270 -10.247 1.00 97.12 113 GLU A N 1
ATOM 880 C CA . GLU A 1 113 ? 24.608 6.104 -10.646 1.00 97.12 113 GLU A CA 1
ATOM 881 C C . GLU A 1 113 ? 25.393 5.526 -11.848 1.00 97.12 113 GLU A C 1
ATOM 883 O O . GLU A 1 113 ? 25.559 6.236 -12.845 1.00 97.12 113 GLU A O 1
ATOM 888 N N . PRO A 1 114 ? 25.827 4.244 -11.857 1.00 97.31 114 PRO A N 1
ATOM 889 C CA . PRO A 1 114 ? 26.551 3.682 -13.000 1.00 97.31 114 PRO A CA 1
ATOM 890 C C . PRO A 1 114 ? 25.674 3.443 -14.241 1.00 97.31 114 PRO A C 1
ATOM 892 O O . PRO A 1 114 ? 26.211 3.236 -15.333 1.00 97.31 114 PRO A O 1
ATOM 895 N N . VAL A 1 115 ? 24.345 3.426 -14.097 1.00 97.00 115 VAL A N 1
ATOM 896 C CA . VAL A 1 115 ? 23.401 3.294 -15.219 1.00 97.00 115 VAL A CA 1
ATOM 897 C C . VAL A 1 115 ? 23.294 4.618 -15.980 1.00 97.00 115 VAL A C 1
ATOM 899 O O . VAL A 1 115 ? 23.281 4.603 -17.215 1.00 97.00 115 VAL A O 1
ATOM 902 N N . GLY A 1 116 ? 23.286 5.731 -15.242 1.00 97.69 116 GLY A N 1
ATOM 903 C CA . GLY A 1 116 ? 23.169 7.096 -15.750 1.00 97.69 116 GLY A CA 1
ATOM 904 C C . GLY A 1 116 ? 21.718 7.543 -15.957 1.00 97.69 116 GLY A C 1
ATOM 905 O O . GLY A 1 116 ? 20.903 6.789 -16.490 1.00 97.69 116 GLY A O 1
ATOM 906 N N . GLU A 1 117 ? 21.431 8.793 -15.580 1.00 96.56 117 GLU A N 1
ATOM 907 C CA . GLU A 1 117 ? 20.097 9.425 -15.596 1.00 96.56 117 GLU A CA 1
ATOM 908 C C . GLU A 1 117 ? 19.350 9.256 -16.909 1.00 96.56 117 GLU A C 1
ATOM 910 O O . GLU A 1 117 ? 18.307 8.613 -16.947 1.00 96.56 117 GLU A O 1
ATOM 915 N N . GLU A 1 118 ? 19.945 9.696 -18.017 1.00 97.69 118 GLU A N 1
ATOM 916 C CA . GLU A 1 118 ? 19.329 9.577 -19.344 1.00 97.69 118 GLU A CA 1
ATOM 917 C C . GLU A 1 118 ? 18.870 8.142 -19.661 1.00 97.69 118 GLU A C 1
ATOM 919 O O . GLU A 1 118 ? 17.840 7.925 -20.305 1.00 97.69 118 GLU A O 1
ATOM 924 N N . ARG A 1 119 ? 19.632 7.141 -19.211 1.00 97.81 119 ARG A N 1
ATOM 925 C CA . ARG A 1 119 ? 19.345 5.741 -19.502 1.00 97.81 119 ARG A CA 1
ATOM 926 C C . ARG A 1 119 ? 18.242 5.183 -18.614 1.00 97.81 119 ARG A C 1
ATOM 928 O O . ARG A 1 119 ? 17.396 4.465 -19.149 1.00 97.81 119 ARG A O 1
ATOM 935 N N . TYR A 1 120 ? 18.271 5.437 -17.304 1.00 97.56 120 TYR A N 1
ATOM 936 C CA . TYR A 1 120 ? 17.226 4.910 -16.426 1.00 97.56 120 TYR A CA 1
ATOM 937 C C . TYR A 1 120 ? 15.899 5.643 -16.641 1.00 97.56 120 TYR A C 1
ATOM 939 O O . TYR A 1 120 ? 14.877 4.969 -16.695 1.00 97.56 120 TYR A O 1
ATOM 947 N N . THR A 1 121 ? 15.907 6.957 -16.898 1.00 97.62 121 THR A N 1
ATOM 948 C CA . THR A 1 121 ? 14.683 7.715 -17.210 1.00 97.62 121 THR A CA 1
ATOM 949 C C . THR A 1 121 ? 14.021 7.149 -18.459 1.00 97.62 121 THR A C 1
ATOM 951 O O . THR A 1 121 ? 12.877 6.720 -18.412 1.00 97.62 121 THR A O 1
ATOM 954 N N . LYS A 1 122 ? 14.783 6.977 -19.548 1.00 98.44 122 LYS A N 1
ATOM 955 C CA . LYS A 1 122 ? 14.259 6.363 -20.776 1.00 98.44 122 LYS A CA 1
ATOM 956 C C . LYS A 1 122 ? 13.746 4.932 -20.567 1.00 98.44 122 LYS A C 1
ATOM 958 O O . LYS A 1 122 ? 12.871 4.471 -21.299 1.00 98.44 122 LYS A O 1
ATOM 963 N N . TRP A 1 123 ? 14.344 4.188 -19.638 1.00 98.50 123 TRP A N 1
ATOM 964 C CA . TRP A 1 123 ? 13.899 2.835 -19.315 1.00 98.50 123 TRP A CA 1
ATOM 965 C C . TRP A 1 123 ? 12.572 2.835 -18.557 1.00 98.50 123 TRP A C 1
ATOM 967 O O . TRP A 1 123 ? 11.698 2.030 -18.886 1.00 98.50 123 TRP A O 1
ATOM 977 N N . PHE A 1 124 ? 12.420 3.730 -17.580 1.00 98.56 124 PHE A N 1
ATOM 978 C CA . PHE A 1 124 ? 11.175 3.906 -16.840 1.00 98.56 124 PHE A CA 1
ATOM 979 C C . PHE A 1 124 ? 10.064 4.451 -17.734 1.00 98.56 124 PHE A C 1
ATOM 981 O O . PHE A 1 124 ? 9.014 3.821 -17.765 1.00 98.56 124 PHE A O 1
ATOM 988 N N . ASP A 1 125 ? 10.338 5.443 -18.589 1.00 98.56 125 ASP A N 1
ATOM 989 C CA . ASP A 1 125 ? 9.377 5.956 -19.579 1.00 98.56 125 ASP A CA 1
ATOM 990 C C . ASP A 1 125 ? 8.799 4.822 -20.448 1.00 98.56 125 ASP A C 1
ATOM 992 O O . ASP A 1 125 ? 7.593 4.719 -20.657 1.00 98.56 125 ASP A O 1
ATOM 996 N N . ALA A 1 126 ? 9.653 3.904 -20.917 1.00 98.62 126 ALA A N 1
ATOM 997 C CA . ALA A 1 126 ? 9.213 2.758 -21.715 1.00 98.62 126 ALA A CA 1
ATOM 998 C C . ALA A 1 126 ? 8.401 1.724 -20.909 1.00 98.62 126 ALA A C 1
ATOM 1000 O O . ALA A 1 126 ? 7.653 0.936 -21.488 1.00 98.62 126 ALA A O 1
ATOM 1001 N N . CYS A 1 127 ? 8.584 1.655 -19.589 1.00 98.69 127 CYS A N 1
ATOM 1002 C CA . CYS A 1 127 ? 7.754 0.824 -18.716 1.00 98.69 127 CYS A CA 1
ATOM 1003 C C . CYS A 1 127 ? 6.421 1.516 -18.402 1.00 98.69 127 CYS A C 1
ATOM 1005 O O . CYS A 1 127 ? 5.401 0.834 -18.345 1.00 98.69 127 CYS A O 1
ATOM 1007 N N . ASP A 1 128 ? 6.424 2.840 -18.254 1.00 98.62 128 ASP A N 1
ATOM 1008 C CA . ASP A 1 128 ? 5.232 3.658 -18.034 1.00 98.62 128 ASP A CA 1
ATOM 1009 C C . ASP A 1 128 ? 4.295 3.597 -19.242 1.00 98.62 128 ASP A C 1
ATOM 1011 O O . ASP A 1 128 ? 3.105 3.335 -19.082 1.00 98.62 128 ASP A O 1
ATOM 1015 N N . GLU A 1 129 ? 4.827 3.731 -20.463 1.00 98.31 129 GLU A N 1
ATOM 1016 C CA . GLU A 1 129 ? 4.055 3.557 -21.702 1.00 98.31 129 GLU A CA 1
ATOM 1017 C C . GLU A 1 129 ? 3.356 2.187 -21.745 1.00 98.31 129 GLU A C 1
ATOM 1019 O O . GLU A 1 129 ? 2.149 2.109 -21.973 1.00 98.31 129 GLU A O 1
ATOM 1024 N N . GLU A 1 130 ? 4.085 1.103 -21.450 1.00 98.19 130 GLU A N 1
ATOM 1025 C CA . GLU A 1 130 ? 3.505 -0.245 -21.388 1.00 98.19 130 GLU A CA 1
ATOM 1026 C C . GLU A 1 130 ? 2.465 -0.387 -20.269 1.00 98.19 130 GLU A C 1
ATOM 1028 O O . GLU A 1 130 ? 1.482 -1.109 -20.440 1.00 98.19 130 GLU A O 1
ATOM 1033 N N . TYR A 1 131 ? 2.668 0.286 -19.133 1.00 98.06 131 TYR A N 1
ATOM 1034 C CA . TYR A 1 131 ? 1.748 0.266 -17.998 1.00 98.06 131 TYR A CA 1
ATOM 1035 C C . TYR A 1 131 ? 0.435 0.988 -18.318 1.00 98.06 131 TYR A C 1
ATOM 1037 O O . TYR A 1 131 ? -0.639 0.447 -18.048 1.00 98.06 131 TYR A O 1
ATOM 1045 N N . TYR A 1 132 ? 0.495 2.172 -18.929 1.00 96.88 132 TYR A N 1
ATOM 1046 C CA . TYR A 1 132 ? -0.693 2.962 -19.263 1.00 96.88 132 TYR A CA 1
ATOM 1047 C C . TYR A 1 132 ? -1.544 2.337 -20.375 1.00 96.88 132 TYR A C 1
ATOM 1049 O O . TYR A 1 132 ? -2.746 2.595 -20.446 1.00 96.88 132 TYR A O 1
ATOM 1057 N N . GLU A 1 133 ? -0.954 1.495 -21.225 1.00 96.81 133 GLU A N 1
ATOM 1058 C CA . GLU A 1 133 ? -1.675 0.742 -22.258 1.00 96.81 133 GLU A CA 1
ATOM 1059 C C . GLU A 1 133 ? -2.307 -0.567 -21.745 1.00 96.81 133 GLU A C 1
ATOM 1061 O O . GLU A 1 133 ? -2.974 -1.278 -22.508 1.00 96.81 133 GLU A O 1
ATOM 1066 N N . LEU A 1 134 ? -2.120 -0.920 -20.467 1.00 94.81 134 LEU A N 1
ATOM 1067 C CA . LEU A 1 134 ? -2.654 -2.160 -19.915 1.00 94.81 134 LEU A CA 1
ATOM 1068 C C . LEU A 1 134 ? -4.185 -2.190 -19.901 1.00 94.81 134 LEU A C 1
ATOM 1070 O O . LEU A 1 134 ? -4.847 -1.444 -19.189 1.00 94.81 134 LEU A O 1
ATOM 1074 N N . ASP A 1 135 ? -4.733 -3.206 -20.563 1.00 94.19 135 ASP A N 1
ATOM 1075 C CA . ASP A 1 135 ? -6.087 -3.702 -20.310 1.00 94.19 135 ASP A CA 1
ATOM 1076 C C . ASP A 1 135 ? -6.031 -4.811 -19.238 1.00 94.19 135 ASP A C 1
ATOM 1078 O O . ASP A 1 135 ? -6.018 -6.015 -19.537 1.00 94.19 135 ASP A O 1
ATOM 1082 N N . GLU A 1 136 ? -5.846 -4.410 -17.979 1.00 95.50 136 GLU A N 1
ATOM 1083 C CA . GLU A 1 136 ? -5.922 -5.261 -16.783 1.00 95.50 136 GLU A CA 1
ATOM 1084 C C . GLU A 1 136 ? -6.683 -4.506 -15.688 1.00 95.50 136 GLU A C 1
ATOM 1086 O O . GLU A 1 136 ? -6.239 -3.457 -15.230 1.00 95.50 136 GLU A O 1
ATOM 1091 N N . ASN A 1 137 ? -7.835 -5.035 -15.267 1.00 96.06 137 ASN A N 1
ATOM 1092 C CA . ASN A 1 137 ? -8.628 -4.421 -14.204 1.00 96.06 137 ASN A CA 1
ATOM 1093 C C . ASN A 1 137 ? -8.057 -4.812 -12.829 1.00 96.06 137 ASN A C 1
ATOM 1095 O O . ASN A 1 137 ? -8.437 -5.832 -12.244 1.00 96.06 137 ASN A O 1
ATOM 1099 N N . ARG A 1 138 ? -7.108 -4.006 -12.349 1.00 95.19 138 ARG A N 1
ATOM 1100 C CA . ARG A 1 138 ? -6.420 -4.197 -11.065 1.00 95.19 138 ARG A CA 1
ATOM 1101 C C . ARG A 1 138 ? -7.361 -4.023 -9.875 1.00 95.19 138 ARG A C 1
ATOM 1103 O O . ARG A 1 138 ? -7.293 -4.819 -8.943 1.00 95.19 138 ARG A O 1
ATOM 1110 N N . GLU A 1 139 ? -8.278 -3.062 -9.939 1.00 95.44 139 GLU A N 1
ATOM 1111 C CA . GLU A 1 139 ? -9.244 -2.768 -8.874 1.00 95.44 139 GLU A CA 1
ATOM 1112 C C . GLU A 1 139 ? -10.160 -3.974 -8.628 1.00 95.44 139 GLU A C 1
ATOM 1114 O O . GLU A 1 139 ? -10.312 -4.430 -7.494 1.00 95.44 139 GLU A O 1
ATOM 1119 N N . ALA A 1 140 ? -10.691 -4.592 -9.687 1.00 97.25 140 ALA A N 1
ATOM 1120 C CA . ALA A 1 140 ? -11.492 -5.809 -9.577 1.00 97.25 140 ALA A CA 1
ATOM 1121 C C . ALA A 1 140 ? -10.703 -6.982 -8.970 1.00 97.25 140 ALA A C 1
ATOM 1123 O O . ALA A 1 140 ? -11.244 -7.731 -8.146 1.00 97.25 140 ALA A O 1
ATOM 1124 N N . LEU A 1 141 ? -9.433 -7.153 -9.358 1.00 98.25 141 LEU A N 1
ATOM 1125 C CA . LEU A 1 141 ? -8.546 -8.182 -8.802 1.00 98.25 141 LEU A CA 1
ATOM 1126 C C . LEU A 1 141 ? -8.270 -7.935 -7.314 1.00 98.25 141 LEU A C 1
ATOM 1128 O O . LEU A 1 141 ? -8.382 -8.859 -6.502 1.00 98.25 141 LEU A O 1
ATOM 1132 N N . LEU A 1 142 ? -7.992 -6.687 -6.944 1.00 97.50 142 LEU A N 1
ATOM 1133 C CA . LEU A 1 142 ? -7.737 -6.281 -5.570 1.00 97.50 142 LEU A CA 1
ATOM 1134 C C . LEU A 1 142 ? -8.990 -6.443 -4.698 1.00 97.50 142 LEU A C 1
ATOM 1136 O O . LEU A 1 142 ? -8.933 -7.065 -3.638 1.00 97.50 142 LEU A O 1
ATOM 1140 N N . LEU A 1 143 ? -10.158 -6.002 -5.169 1.00 97.81 143 LEU A N 1
ATOM 1141 C CA . LEU A 1 143 ? -11.429 -6.196 -4.466 1.00 97.81 143 LEU A CA 1
ATOM 1142 C C . LEU A 1 143 ? -11.794 -7.676 -4.337 1.00 97.81 143 LEU A C 1
ATOM 1144 O O . LEU A 1 143 ? -12.351 -8.091 -3.319 1.00 97.81 143 LEU A O 1
ATOM 1148 N N . LYS A 1 144 ? -11.486 -8.502 -5.343 1.00 98.00 144 LYS A N 1
ATOM 1149 C CA . LYS A 1 144 ? -11.630 -9.958 -5.229 1.00 98.00 144 LYS A CA 1
ATOM 1150 C C . LYS A 1 144 ? -10.722 -10.506 -4.125 1.00 98.00 144 LYS A C 1
ATOM 1152 O O . LYS A 1 144 ? -11.204 -11.276 -3.297 1.00 98.00 144 LYS A O 1
ATOM 1157 N N . TYR A 1 145 ? -9.457 -10.090 -4.079 1.00 97.94 145 TYR A N 1
ATOM 1158 C CA . TYR A 1 145 ? -8.528 -10.482 -3.019 1.00 97.94 145 TYR A CA 1
ATOM 1159 C C . TYR A 1 145 ? -9.052 -10.100 -1.627 1.00 97.94 145 TYR A C 1
ATOM 1161 O O . TYR A 1 145 ? -9.056 -10.947 -0.731 1.00 97.94 145 TYR A O 1
ATOM 1169 N N . VAL A 1 146 ? -9.566 -8.877 -1.455 1.00 96.69 146 VAL A N 1
ATOM 1170 C CA . VAL A 1 146 ? -10.161 -8.426 -0.184 1.00 96.69 146 VAL A CA 1
ATOM 1171 C C . VAL A 1 146 ? -11.363 -9.294 0.197 1.00 96.69 146 VAL A C 1
ATOM 1173 O O . VAL A 1 146 ? -11.450 -9.740 1.338 1.00 96.69 146 VAL A O 1
ATOM 1176 N N . ARG A 1 147 ? -12.270 -9.598 -0.744 1.00 95.62 147 ARG A N 1
ATOM 1177 C CA . ARG A 1 147 ? -13.436 -10.469 -0.488 1.00 95.62 147 ARG A CA 1
ATOM 1178 C C . ARG A 1 147 ? -13.026 -11.875 -0.058 1.00 95.62 147 ARG A C 1
ATOM 1180 O O . ARG A 1 147 ? -13.580 -12.400 0.906 1.00 95.62 147 ARG A O 1
ATOM 1187 N N . ASP A 1 148 ? -12.051 -12.463 -0.745 1.00 96.31 148 ASP A N 1
ATOM 1188 C CA . ASP A 1 148 ? -11.562 -13.813 -0.450 1.00 96.31 148 ASP A CA 1
ATOM 1189 C C . ASP A 1 148 ? -10.822 -13.885 0.897 1.00 96.31 148 ASP A C 1
ATOM 1191 O O . ASP A 1 148 ? -10.755 -14.950 1.511 1.00 96.31 148 ASP A O 1
ATOM 1195 N N . ASN A 1 149 ? -10.309 -12.750 1.380 1.00 95.00 149 ASN A N 1
ATOM 1196 C CA . ASN A 1 149 ? -9.556 -12.630 2.627 1.00 95.00 149 ASN A CA 1
ATOM 1197 C C . ASN A 1 149 ? -10.267 -11.758 3.668 1.00 95.00 149 ASN A C 1
ATOM 1199 O O . ASN A 1 149 ? -9.615 -11.246 4.575 1.00 95.00 149 ASN A O 1
ATOM 1203 N N . ALA A 1 150 ? -11.590 -11.592 3.579 1.00 89.50 150 ALA A N 1
ATOM 1204 C CA . ALA A 1 150 ? -12.324 -10.600 4.369 1.00 89.50 150 ALA A CA 1
ATOM 1205 C C . ALA A 1 150 ? -12.096 -10.723 5.888 1.00 89.50 150 ALA A C 1
ATOM 1207 O O . ALA A 1 150 ? -12.017 -9.715 6.575 1.00 89.50 150 ALA A O 1
ATOM 1208 N N . SER A 1 151 ? -11.907 -11.938 6.421 1.00 86.81 151 SER A N 1
ATOM 1209 C CA . SER A 1 151 ? -11.601 -12.156 7.846 1.00 86.81 151 SER A CA 1
ATOM 1210 C C . SER A 1 151 ? -10.239 -11.612 8.294 1.00 86.81 151 SER A C 1
ATOM 1212 O O . SER A 1 151 ? -10.010 -11.438 9.489 1.00 86.81 151 SER A O 1
ATOM 1214 N N . SER A 1 152 ? -9.321 -11.407 7.351 1.00 88.12 152 SER A N 1
ATOM 1215 C CA . SER A 1 152 ? -7.990 -10.846 7.584 1.00 88.12 152 SER A CA 1
ATOM 1216 C C . SER A 1 152 ? -7.992 -9.321 7.502 1.00 88.12 152 SER A C 1
ATOM 1218 O O . SER A 1 152 ? -7.089 -8.692 8.044 1.00 88.12 152 SER A O 1
ATOM 1220 N N . PHE A 1 153 ? -8.996 -8.710 6.873 1.00 87.12 153 PHE A N 1
ATOM 1221 C CA . PHE A 1 153 ? -9.155 -7.260 6.859 1.00 87.12 153 PHE A CA 1
ATOM 1222 C C . PHE A 1 153 ? -9.921 -6.835 8.105 1.00 87.12 153 PHE A C 1
ATOM 1224 O O . PHE A 1 153 ? -11.059 -7.243 8.334 1.00 87.12 153 PHE A O 1
ATOM 1231 N N . ARG A 1 154 ? -9.271 -6.047 8.959 1.00 76.31 154 ARG A N 1
ATOM 1232 C CA . ARG A 1 154 ? -9.881 -5.628 10.216 1.00 76.31 154 ARG A CA 1
ATOM 1233 C C . ARG A 1 154 ? -10.767 -4.426 9.941 1.00 76.31 154 ARG A C 1
ATOM 1235 O O . ARG A 1 154 ? -10.290 -3.415 9.432 1.00 76.31 154 ARG A O 1
ATOM 1242 N N . ASP A 1 155 ? -12.024 -4.505 10.367 1.00 65.62 155 ASP A N 1
ATOM 1243 C CA . ASP A 1 155 ? -12.866 -3.326 10.550 1.00 65.62 155 ASP A CA 1
ATOM 1244 C C . ASP A 1 155 ? -12.287 -2.522 11.719 1.00 65.62 155 ASP A C 1
ATOM 1246 O O . ASP A 1 155 ? -12.702 -2.639 12.875 1.00 65.62 155 ASP A O 1
ATOM 1250 N N . ARG A 1 156 ? -11.243 -1.744 11.436 1.00 59.28 156 ARG A N 1
ATOM 1251 C CA . ARG A 1 156 ? -10.712 -0.770 12.377 1.00 59.28 156 ARG A CA 1
ATOM 1252 C C . ARG A 1 156 ? -11.670 0.403 12.312 1.00 59.28 156 ARG A C 1
ATOM 1254 O O . ARG A 1 156 ? -11.461 1.350 11.562 1.00 59.28 156 ARG A O 1
ATOM 1261 N N . VAL A 1 157 ? -12.772 0.295 13.061 1.00 50.84 157 VAL A N 1
ATOM 1262 C CA . VAL A 1 157 ? -13.587 1.463 13.405 1.00 50.84 157 VAL A CA 1
ATOM 1263 C C . VAL A 1 157 ? -12.595 2.562 13.752 1.00 50.84 157 VAL A C 1
ATOM 1265 O O . VAL A 1 157 ? -11.679 2.291 14.519 1.00 50.84 157 VAL A O 1
ATOM 1268 N N . MET A 1 158 ? -12.737 3.749 13.164 1.00 48.12 158 MET A N 1
ATOM 1269 C CA . MET A 1 158 ? -12.017 4.949 13.585 1.00 48.12 158 MET A CA 1
ATOM 1270 C C . MET A 1 158 ? -12.098 5.048 15.107 1.00 48.12 158 MET A C 1
ATOM 1272 O O . MET A 1 158 ? -13.092 5.526 15.657 1.00 48.12 158 MET A O 1
ATOM 1276 N N . LEU A 1 159 ? -11.086 4.549 15.812 1.00 52.44 159 LEU A N 1
ATOM 1277 C CA . LEU A 1 159 ? -11.017 4.690 17.251 1.00 52.44 159 LEU A CA 1
ATOM 1278 C C . LEU A 1 159 ? -10.350 6.025 17.491 1.00 52.44 159 LEU A C 1
ATOM 1280 O O . LEU A 1 159 ? -9.200 6.125 17.905 1.00 52.44 159 LEU A O 1
ATOM 1284 N N . SER A 1 160 ? -11.114 7.075 17.201 1.00 64.62 160 SER A N 1
ATOM 1285 C CA . SER A 1 160 ? -10.871 8.362 17.814 1.00 64.62 160 SER A CA 1
ATOM 1286 C C . SER A 1 160 ? -10.909 8.126 19.320 1.00 64.62 160 SER A C 1
ATOM 1288 O O . SER A 1 160 ? -11.886 7.603 19.862 1.00 64.62 160 SER A O 1
ATOM 1290 N N . GLY A 1 161 ? -9.799 8.423 19.976 1.00 77.12 161 GLY A N 1
ATOM 1291 C CA . GLY A 1 161 ? -9.587 8.058 21.358 1.00 77.12 161 GLY A CA 1
ATOM 1292 C C . GLY A 1 161 ? -8.351 8.721 21.932 1.00 77.12 161 GLY A C 1
ATOM 1293 O O . GLY A 1 161 ? -7.574 9.368 21.231 1.00 77.12 161 GLY A O 1
ATOM 1294 N N . VAL A 1 162 ? -8.170 8.576 23.237 1.00 87.81 162 VAL A N 1
ATOM 1295 C CA . VAL A 1 162 ? -7.053 9.187 23.958 1.00 87.81 162 VAL A CA 1
ATOM 1296 C C . VAL A 1 162 ? -6.003 8.133 24.252 1.00 87.81 162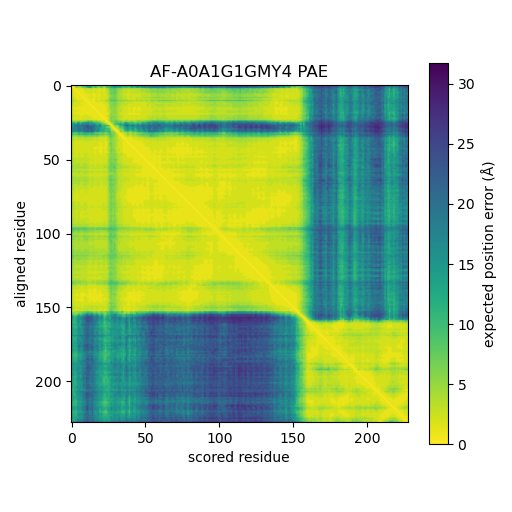 VAL A C 1
ATOM 1298 O O . VAL A 1 162 ? -6.228 7.227 25.055 1.00 87.81 162 VAL A O 1
ATOM 1301 N N . ARG A 1 163 ? -4.841 8.260 23.605 1.00 88.38 163 ARG A N 1
ATOM 1302 C CA . ARG A 1 163 ? -3.707 7.362 23.822 1.00 88.38 163 ARG A CA 1
ATOM 1303 C C . ARG A 1 163 ? -3.142 7.523 25.231 1.00 88.38 163 ARG A C 1
ATOM 1305 O O . ARG A 1 163 ? -2.875 8.629 25.704 1.00 88.38 163 ARG A O 1
ATOM 1312 N N . ILE A 1 164 ? -2.941 6.398 25.903 1.00 91.12 164 ILE A N 1
ATOM 1313 C CA . ILE A 1 164 ? -2.276 6.324 27.194 1.00 91.12 164 ILE A CA 1
ATOM 1314 C C . ILE A 1 164 ? -0.771 6.289 26.950 1.00 91.12 164 ILE A C 1
ATOM 1316 O O . ILE A 1 164 ? -0.199 5.253 26.617 1.00 91.12 164 ILE A O 1
ATOM 1320 N N . GLU A 1 165 ? -0.110 7.419 27.177 1.00 89.50 165 GLU A N 1
ATOM 1321 C CA . GLU A 1 165 ? 1.347 7.502 27.048 1.00 89.50 165 GLU A CA 1
ATOM 1322 C C . GLU A 1 165 ? 2.062 6.671 28.115 1.00 89.50 165 GLU A C 1
ATOM 1324 O O . GLU A 1 165 ? 3.007 5.938 27.832 1.00 89.50 165 GLU A O 1
ATOM 1329 N N . THR A 1 166 ? 1.600 6.736 29.365 1.00 91.06 166 THR A N 1
ATOM 1330 C CA . THR A 1 166 ? 2.243 6.026 30.473 1.00 91.06 166 THR A CA 1
ATOM 1331 C C . THR A 1 166 ? 1.231 5.513 31.484 1.00 91.06 166 THR A C 1
ATOM 1333 O O . THR A 1 166 ? 0.223 6.153 31.774 1.00 91.06 166 THR A O 1
ATOM 1336 N N . VAL A 1 167 ? 1.543 4.359 32.075 1.00 94.94 167 VAL A N 1
ATOM 1337 C CA . VAL A 1 167 ? 0.827 3.821 33.233 1.00 94.94 167 VAL A CA 1
ATOM 1338 C C . VAL A 1 167 ? 1.842 3.535 34.326 1.00 94.94 167 VAL A C 1
ATOM 1340 O O . VAL A 1 167 ? 2.747 2.720 34.154 1.00 94.94 167 VAL A O 1
ATOM 1343 N N . LYS A 1 168 ? 1.697 4.205 35.471 1.00 95.00 168 LYS A N 1
ATOM 1344 C CA . LYS A 1 168 ? 2.613 4.029 36.602 1.00 95.00 168 LYS A CA 1
ATOM 1345 C C . LYS A 1 168 ? 2.436 2.631 37.219 1.00 95.00 168 LYS A C 1
ATOM 1347 O O . LYS A 1 168 ? 1.315 2.319 37.636 1.00 95.00 168 LYS A O 1
ATOM 1352 N N . PRO A 1 169 ? 3.500 1.817 37.361 1.00 93.69 169 PRO A N 1
ATOM 1353 C CA . PRO A 1 169 ? 3.423 0.542 38.072 1.00 93.69 169 PRO A CA 1
ATOM 1354 C C . PRO A 1 169 ? 2.856 0.708 39.489 1.00 93.69 169 PRO A C 1
ATOM 1356 O O . PRO A 1 169 ? 3.239 1.627 40.215 1.00 93.69 169 PRO A O 1
ATOM 1359 N N . GLY A 1 170 ? 1.919 -0.165 39.869 1.00 91.44 170 GLY A N 1
ATOM 1360 C CA . GLY A 1 170 ? 1.243 -0.125 41.173 1.00 91.44 170 GLY A CA 1
ATOM 1361 C C . GLY A 1 170 ? 0.115 0.910 41.312 1.00 91.44 170 GLY A C 1
ATOM 1362 O O . GLY A 1 170 ? -0.447 1.035 42.394 1.00 91.44 170 GLY A O 1
ATOM 1363 N N . SER A 1 171 ? -0.232 1.651 40.253 1.00 92.75 171 SER A N 1
ATOM 1364 C CA . SER A 1 171 ? -1.425 2.517 40.230 1.00 92.75 171 SER A CA 1
ATOM 1365 C C . SER A 1 171 ? -2.732 1.724 40.066 1.00 92.75 171 SER A C 1
ATOM 1367 O O . SER A 1 171 ? -2.705 0.574 39.628 1.00 92.75 171 SER A O 1
ATOM 1369 N N . SER A 1 172 ? -3.879 2.361 40.349 1.00 91.50 172 SER A N 1
ATOM 1370 C CA . SER A 1 172 ? -5.221 1.798 40.087 1.00 91.50 172 SER A CA 1
ATOM 1371 C C . SER A 1 172 ? -5.376 1.384 38.615 1.00 91.50 172 SER A C 1
ATOM 1373 O O . SER A 1 172 ? -5.746 0.252 38.322 1.00 91.50 172 SER A O 1
ATOM 1375 N N . ALA A 1 173 ? -4.928 2.234 37.682 1.00 93.56 173 ALA A N 1
ATOM 1376 C CA . ALA A 1 173 ? -4.895 1.934 36.249 1.00 93.56 173 ALA A CA 1
ATOM 1377 C C . ALA A 1 173 ? -4.052 0.693 35.908 1.00 93.56 173 ALA A C 1
ATOM 1379 O O . ALA A 1 173 ? -4.487 -0.170 35.146 1.00 93.56 173 ALA A O 1
ATOM 1380 N N . TYR A 1 174 ? -2.863 0.564 36.505 1.00 94.88 174 TYR A N 1
ATOM 1381 C CA . TYR A 1 174 ? -2.007 -0.605 36.292 1.00 94.88 174 TYR A CA 1
ATOM 1382 C C . TYR A 1 174 ? -2.673 -1.897 36.780 1.00 94.88 174 TYR A C 1
ATOM 1384 O O . TYR A 1 174 ? -2.648 -2.911 36.071 1.00 94.88 174 TYR A O 1
ATOM 1392 N N . ALA A 1 175 ? -3.272 -1.848 37.975 1.00 94.25 175 ALA A N 1
ATOM 1393 C CA . ALA A 1 175 ? -3.986 -2.964 38.587 1.00 94.25 175 ALA A CA 1
ATOM 1394 C C . ALA A 1 175 ? -5.238 -3.362 37.786 1.00 94.25 175 ALA A C 1
ATOM 1396 O O . ALA A 1 175 ? -5.515 -4.551 37.656 1.00 94.25 175 ALA A O 1
ATOM 1397 N N . ALA A 1 176 ? -5.923 -2.387 37.182 1.00 94.81 176 ALA A N 1
ATOM 1398 C CA . ALA A 1 176 ? -7.063 -2.594 36.290 1.00 94.81 176 ALA A CA 1
ATOM 1399 C C . ALA A 1 176 ? -6.674 -3.121 34.894 1.00 94.81 176 ALA A C 1
ATOM 1401 O O . ALA A 1 176 ? -7.542 -3.371 34.066 1.00 94.81 176 ALA A O 1
ATOM 1402 N N . GLY A 1 177 ? -5.378 -3.306 34.619 1.00 94.81 177 GLY A N 1
ATOM 1403 C CA . GLY A 1 177 ? -4.905 -3.897 33.368 1.00 94.81 177 GLY A CA 1
ATOM 1404 C C . GLY A 1 177 ? -4.607 -2.899 32.249 1.00 94.81 177 GLY A C 1
ATOM 1405 O O . GLY A 1 177 ? -4.188 -3.340 31.176 1.00 94.81 177 GLY A O 1
ATOM 1406 N N . LEU A 1 178 ? -4.734 -1.588 32.487 1.00 96.00 178 LEU A N 1
ATOM 1407 C CA . LEU A 1 178 ? -4.333 -0.552 31.529 1.00 96.00 178 LEU A CA 1
ATOM 1408 C C . LEU A 1 178 ? -2.814 -0.541 31.333 1.00 96.00 178 LEU A C 1
ATOM 1410 O O . LEU A 1 178 ? -2.044 -0.825 32.263 1.00 96.00 178 LEU A O 1
ATOM 1414 N N . ARG A 1 179 ? -2.367 -0.228 30.120 1.00 94.25 179 ARG A N 1
ATOM 1415 C CA . ARG A 1 179 ? -0.957 -0.213 29.714 1.00 94.25 179 ARG A CA 1
ATOM 1416 C C . ARG A 1 179 ? -0.659 1.019 28.861 1.00 94.25 179 ARG A C 1
ATOM 1418 O O . ARG A 1 179 ? -1.552 1.645 28.304 1.00 94.25 179 ARG A O 1
ATOM 1425 N N . SER A 1 180 ? 0.624 1.372 28.793 1.00 91.12 180 SER A N 1
ATOM 1426 C CA . SER A 1 180 ? 1.105 2.341 27.805 1.00 91.12 180 SER A CA 1
ATOM 1427 C C . SER A 1 180 ? 0.823 1.802 26.399 1.00 91.12 180 SER A C 1
ATOM 1429 O O . SER A 1 180 ? 0.985 0.602 26.168 1.00 91.12 180 SER A O 1
ATOM 1431 N N . GLY A 1 181 ? 0.369 2.674 25.503 1.00 84.19 181 GLY A N 1
ATOM 1432 C CA . GLY A 1 181 ? -0.040 2.330 24.142 1.00 84.19 181 GLY A CA 1
ATOM 1433 C C . GLY A 1 181 ? -1.525 1.993 23.981 1.00 84.19 181 GLY A C 1
ATOM 1434 O O . GLY A 1 181 ? -1.996 1.952 22.849 1.00 84.19 181 GLY A O 1
ATOM 1435 N N . ASP A 1 182 ? -2.276 1.811 25.071 1.00 91.56 182 ASP A N 1
ATOM 1436 C CA . ASP A 1 182 ? -3.738 1.706 24.995 1.00 91.56 182 ASP A CA 1
ATOM 1437 C C . ASP A 1 182 ? -4.348 2.988 24.431 1.00 91.56 182 ASP A C 1
ATOM 1439 O O . ASP A 1 182 ? -3.881 4.084 24.738 1.00 91.56 182 ASP A O 1
ATOM 1443 N N . VAL A 1 183 ? -5.450 2.871 23.695 1.00 89.38 183 VAL A N 1
ATOM 1444 C CA . VAL A 1 183 ? -6.249 4.025 23.262 1.00 89.38 183 VAL A CA 1
ATOM 1445 C C . VAL A 1 183 ? -7.603 3.976 23.957 1.00 89.38 183 VAL A C 1
ATOM 1447 O O . VAL A 1 183 ? -8.382 3.058 23.723 1.00 89.38 183 VAL A O 1
ATOM 1450 N N . VAL A 1 184 ? -7.897 4.938 24.832 1.00 92.00 184 VAL A N 1
ATOM 1451 C CA . VAL A 1 184 ? -9.197 5.023 25.512 1.00 92.00 184 VAL A CA 1
ATOM 1452 C C . VAL A 1 184 ? -10.244 5.543 24.542 1.00 92.00 184 VAL A C 1
ATOM 1454 O O . VAL A 1 184 ? -10.119 6.660 24.048 1.00 92.00 184 VAL A O 1
ATOM 1457 N N . VAL A 1 185 ? -11.294 4.761 24.313 1.00 90.44 185 VAL A N 1
ATOM 1458 C CA . VAL A 1 185 ? -12.357 5.088 23.344 1.00 90.44 185 VAL A CA 1
ATOM 1459 C C . VAL A 1 185 ? -13.688 5.390 24.023 1.00 90.44 185 VAL A C 1
ATOM 1461 O O . VAL A 1 185 ? -14.561 6.043 23.450 1.00 90.44 185 VAL A O 1
ATOM 1464 N N . LYS A 1 186 ? -13.855 4.933 25.268 1.00 91.31 186 LYS A N 1
ATOM 1465 C CA . LYS A 1 186 ? -15.056 5.173 26.064 1.00 91.31 186 LYS A CA 1
ATOM 1466 C C . LYS A 1 186 ? -14.722 5.183 27.549 1.00 91.31 186 LYS A C 1
ATOM 1468 O O . LYS A 1 186 ? -13.963 4.333 28.017 1.00 91.31 186 LYS A O 1
ATOM 1473 N N . VAL A 1 187 ? -15.356 6.085 28.291 1.00 94.44 187 VAL A N 1
ATOM 1474 C CA . VAL A 1 187 ? -15.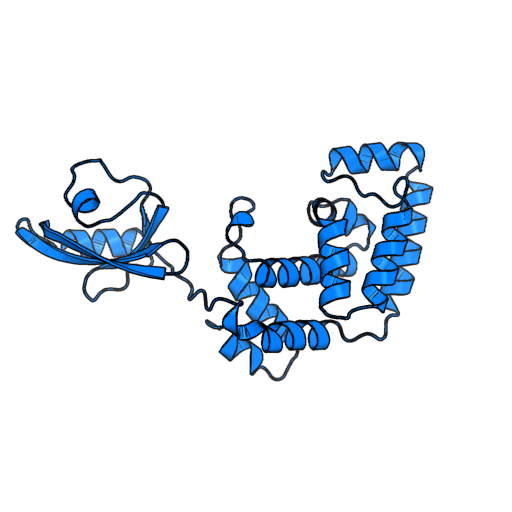368 6.073 29.756 1.00 94.44 187 VAL A CA 1
ATOM 1475 C C . VAL A 1 187 ? -16.823 6.052 30.219 1.00 94.44 187 VAL A C 1
ATOM 1477 O O . VAL A 1 187 ? -17.610 6.943 29.892 1.00 94.44 187 VAL A O 1
ATOM 1480 N N . ASN A 1 188 ? -17.196 5.011 30.960 1.00 92.00 188 ASN A N 1
ATOM 1481 C CA . ASN A 1 188 ? -18.573 4.652 31.287 1.00 92.00 188 ASN A CA 1
ATOM 1482 C C . ASN A 1 188 ? -19.438 4.580 30.017 1.00 92.00 188 ASN A C 1
ATOM 1484 O O . ASN A 1 188 ? -19.172 3.787 29.113 1.00 92.00 188 ASN A O 1
ATOM 1488 N N . ASP A 1 189 ? -20.459 5.433 29.924 1.00 88.06 189 ASP A N 1
ATOM 1489 C CA . ASP A 1 189 ? -21.371 5.507 28.785 1.00 88.06 189 ASP A CA 1
ATOM 1490 C C . ASP A 1 189 ? -21.033 6.609 27.776 1.00 88.06 189 ASP A C 1
ATOM 1492 O O . ASP A 1 189 ? -21.743 6.774 26.786 1.00 88.06 189 ASP A O 1
ATOM 1496 N N . VAL A 1 190 ? -19.918 7.315 27.973 1.00 88.00 190 VAL A N 1
ATOM 1497 C CA . VAL A 1 190 ? -19.514 8.445 27.133 1.00 88.00 190 VAL A CA 1
ATOM 1498 C C . VAL A 1 190 ? -18.365 8.028 26.221 1.00 88.00 190 VAL A C 1
ATOM 1500 O O . VAL A 1 190 ? -17.304 7.625 26.698 1.00 88.00 190 VAL A O 1
ATOM 1503 N N . ALA A 1 191 ? -18.580 8.112 24.906 1.00 84.00 191 ALA A N 1
ATOM 1504 C CA . ALA A 1 191 ? -17.501 7.976 23.931 1.00 84.00 191 ALA A CA 1
ATOM 1505 C C . ALA A 1 191 ? -16.504 9.123 24.133 1.00 84.00 191 ALA A C 1
ATOM 1507 O O . ALA A 1 191 ? -16.905 10.280 24.246 1.00 84.00 191 ALA A O 1
ATOM 1508 N N . THR A 1 192 ? -15.219 8.795 24.218 1.00 82.88 192 THR A N 1
ATOM 1509 C CA . THR A 1 192 ? -14.153 9.773 24.447 1.00 82.88 192 THR A CA 1
ATOM 1510 C C . THR A 1 192 ? -13.239 9.760 23.245 1.00 82.88 192 THR A C 1
ATOM 1512 O O . THR A 1 192 ? -12.307 8.963 23.191 1.00 82.88 192 THR A O 1
ATOM 1515 N N . THR A 1 193 ? -13.535 10.623 22.281 1.00 79.94 193 THR A N 1
ATOM 1516 C CA . THR A 1 193 ? -12.848 10.659 20.988 1.00 79.94 193 THR A CA 1
ATOM 1517 C C . THR A 1 193 ? -11.715 11.675 20.939 1.00 79.94 193 THR A C 1
ATOM 1519 O O . THR A 1 193 ? -10.837 11.583 20.083 1.00 79.94 193 THR A O 1
ATOM 1522 N N . THR A 1 194 ? -11.703 12.612 21.892 1.00 80.12 194 THR A N 1
ATOM 1523 C CA . THR A 1 194 ? -10.694 13.669 22.023 1.00 80.12 194 THR A CA 1
ATOM 1524 C C . THR A 1 194 ? -10.150 13.780 23.454 1.00 80.12 194 THR A C 1
ATOM 1526 O O . THR A 1 194 ? -10.833 13.409 24.420 1.00 80.12 194 THR A O 1
ATOM 1529 N N . PRO A 1 195 ? -8.935 14.335 23.642 1.00 82.50 195 PRO A N 1
ATOM 1530 C CA . PRO A 1 195 ? -8.397 14.643 24.968 1.00 82.50 195 PRO A CA 1
ATOM 1531 C C . PRO A 1 195 ? -9.308 15.550 25.807 1.00 82.50 195 PRO A C 1
ATOM 1533 O O . PRO A 1 195 ? -9.353 15.426 27.032 1.00 82.50 195 PRO A O 1
ATOM 1536 N N . GLU A 1 196 ? -10.030 16.471 25.176 1.00 86.06 196 GLU A N 1
ATOM 1537 C CA . GLU A 1 196 ? -10.942 17.414 25.826 1.00 86.06 196 GLU A CA 1
ATOM 1538 C C . GLU A 1 196 ? -12.174 16.697 26.386 1.00 86.06 196 GLU A C 1
ATOM 1540 O O . GLU A 1 196 ? -12.502 16.886 27.559 1.00 86.06 196 GLU A O 1
ATOM 1545 N N . GLU A 1 197 ? -12.801 15.822 25.594 1.00 86.81 197 GLU A N 1
ATOM 1546 C CA . GLU A 1 197 ? -13.921 14.979 26.035 1.00 86.81 197 GLU A CA 1
ATOM 1547 C C . GLU A 1 197 ? -13.506 14.048 27.170 1.00 86.81 197 GLU A C 1
ATOM 1549 O O . GLU A 1 197 ? -14.185 13.969 28.193 1.00 86.81 197 GLU A O 1
ATOM 1554 N N . TYR A 1 198 ? -12.351 13.395 27.033 1.00 90.69 198 TYR A N 1
ATOM 1555 C CA . TYR A 1 198 ? -11.815 12.526 28.075 1.00 90.69 198 TYR A CA 1
ATOM 1556 C C . TYR A 1 198 ? -11.613 13.277 29.395 1.00 90.69 198 TYR A C 1
ATOM 1558 O O . TYR A 1 198 ? -12.084 12.831 30.444 1.00 90.69 198 TYR A O 1
ATOM 1566 N N . ARG A 1 199 ? -10.982 14.461 29.359 1.00 90.50 199 ARG A N 1
ATOM 1567 C CA . ARG A 1 199 ? -10.816 15.305 30.554 1.00 90.50 199 ARG A CA 1
ATOM 1568 C C . ARG A 1 199 ? -12.161 15.727 31.142 1.00 90.50 199 ARG A C 1
ATOM 1570 O O . ARG A 1 199 ? -12.296 15.719 32.364 1.00 90.50 199 ARG A O 1
ATOM 1577 N N . ALA A 1 200 ? -13.135 16.078 30.304 1.00 92.38 200 ALA A N 1
ATOM 1578 C CA . ALA A 1 200 ? -14.468 16.459 30.759 1.00 92.38 200 ALA A CA 1
ATOM 1579 C C . ALA A 1 200 ? -15.167 15.303 31.491 1.00 92.38 200 ALA A C 1
ATOM 1581 O O . ALA A 1 200 ? -15.722 15.525 32.565 1.00 92.38 200 ALA A O 1
ATOM 1582 N N . VAL A 1 201 ? -15.080 14.069 30.978 1.00 93.00 201 VAL A N 1
ATOM 1583 C CA . VAL A 1 201 ? -15.646 12.893 31.659 1.00 93.00 201 VAL A CA 1
ATOM 1584 C C . VAL A 1 201 ? -14.946 12.643 32.992 1.00 93.00 201 VAL A C 1
ATOM 1586 O O . VAL A 1 201 ? -15.624 12.480 34.007 1.00 93.00 201 VAL A O 1
ATOM 1589 N N . LEU A 1 202 ? -13.612 12.691 33.036 1.00 91.56 202 LEU A N 1
ATOM 1590 C CA . LEU A 1 202 ? -12.869 12.485 34.284 1.00 91.56 202 LEU A CA 1
ATOM 1591 C C . LEU A 1 202 ? -13.227 13.506 35.374 1.00 91.56 202 LEU A C 1
ATOM 1593 O O . LEU A 1 202 ? -13.273 13.145 36.546 1.00 91.56 202 LEU A O 1
ATOM 1597 N N . GLN A 1 203 ? -13.525 14.758 35.011 1.00 93.75 203 GLN A N 1
ATOM 1598 C CA . GLN A 1 203 ? -13.944 15.797 35.965 1.00 93.75 203 GLN A CA 1
ATOM 1599 C C . GLN A 1 203 ? -15.303 15.519 36.624 1.00 93.75 203 GLN A C 1
ATOM 1601 O O . GLN A 1 203 ? -15.618 16.128 37.647 1.00 93.75 203 GLN A O 1
ATOM 1606 N N . THR A 1 204 ? -16.113 14.620 36.058 1.00 93.12 204 THR A N 1
ATOM 1607 C CA . THR A 1 204 ? -17.400 14.220 36.652 1.00 93.12 204 THR A CA 1
ATOM 1608 C C . THR A 1 204 ? -17.256 13.152 37.735 1.00 93.12 204 THR A C 1
ATOM 1610 O O . THR A 1 204 ? -18.167 12.997 38.552 1.00 93.12 204 THR A O 1
ATOM 1613 N N . LEU A 1 205 ? -16.123 12.445 37.762 1.00 93.12 205 LEU A N 1
ATOM 1614 C CA . LEU A 1 205 ? -15.857 11.344 38.681 1.00 93.12 205 LEU A CA 1
ATOM 1615 C C . LEU A 1 205 ? -15.324 11.865 40.019 1.00 93.12 205 LEU A C 1
ATOM 1617 O O . LEU A 1 205 ? -14.573 12.843 40.080 1.00 93.12 205 LEU A O 1
ATOM 1621 N N . LYS A 1 206 ? -15.706 11.198 41.104 1.00 93.31 206 LYS A N 1
ATOM 1622 C CA . LYS A 1 206 ? -15.307 11.529 42.475 1.00 93.31 206 LYS A CA 1
ATOM 1623 C C . LYS A 1 206 ? -14.468 10.401 43.079 1.00 93.31 206 LYS A C 1
ATOM 1625 O O . LYS A 1 206 ? -14.629 9.250 42.681 1.00 93.31 206 LYS A O 1
ATOM 1630 N N . PRO A 1 207 ? -13.619 10.703 44.078 1.00 92.50 207 PRO A N 1
ATOM 1631 C CA . PRO A 1 207 ? -12.907 9.666 44.816 1.00 92.50 207 PRO A CA 1
ATOM 1632 C C . PRO A 1 207 ? -13.865 8.605 45.381 1.00 92.50 207 PRO A C 1
ATOM 1634 O O . PRO A 1 207 ? -14.841 8.952 46.053 1.00 92.50 207 PRO A O 1
ATOM 1637 N N . GLY A 1 208 ? -13.571 7.333 45.120 1.00 91.12 208 GLY A N 1
ATOM 1638 C CA . GLY A 1 208 ? -14.391 6.171 45.469 1.00 91.12 208 GLY A CA 1
ATOM 1639 C C . GLY A 1 208 ? -15.407 5.748 44.399 1.00 91.12 208 GLY A C 1
ATOM 1640 O O . GLY A 1 208 ? -16.039 4.700 44.553 1.00 91.12 208 GLY A O 1
ATOM 1641 N N . ASP A 1 209 ? -15.575 6.517 43.317 1.00 94.19 209 ASP A N 1
ATOM 1642 C CA . ASP A 1 209 ? -16.405 6.095 42.187 1.00 94.19 209 ASP A CA 1
ATOM 1643 C C . ASP A 1 209 ? -15.744 4.934 41.440 1.00 94.19 209 ASP A C 1
ATOM 1645 O O . ASP A 1 209 ? -14.522 4.861 41.310 1.00 94.19 209 ASP A O 1
ATOM 1649 N N . LYS A 1 210 ? -16.570 4.045 40.883 1.00 94.19 210 LYS A N 1
ATOM 1650 C CA . LYS A 1 210 ? -16.115 3.045 39.916 1.00 94.19 210 LYS A CA 1
ATOM 1651 C C . LYS A 1 210 ? -16.373 3.545 38.506 1.00 94.19 210 LYS A C 1
ATOM 1653 O O . LYS A 1 210 ? -17.504 3.905 38.187 1.00 94.19 210 LYS A O 1
ATOM 1658 N N . ALA A 1 211 ? -15.347 3.519 37.668 1.00 95.19 211 ALA A N 1
ATOM 1659 C CA . ALA A 1 211 ? -15.431 3.914 36.272 1.00 95.19 211 ALA A CA 1
ATOM 1660 C C . ALA A 1 211 ? -14.952 2.779 35.362 1.00 95.19 211 ALA A C 1
ATOM 1662 O O . ALA A 1 211 ? -13.902 2.181 35.604 1.00 95.19 211 ALA A O 1
ATOM 1663 N N . SER A 1 212 ? -15.734 2.481 34.326 1.00 96.00 212 SER A N 1
ATOM 1664 C CA . SER A 1 212 ? -15.360 1.545 33.265 1.00 96.00 212 SER A CA 1
ATOM 1665 C C . SER A 1 212 ? -14.662 2.301 32.139 1.00 96.00 212 SER A C 1
ATOM 1667 O O . SER A 1 212 ? -15.124 3.358 31.714 1.00 96.00 212 SER A O 1
ATOM 1669 N N . PHE A 1 213 ? -13.543 1.775 31.664 1.00 95.81 213 PHE A N 1
ATOM 1670 C CA . PHE A 1 213 ? -12.783 2.298 30.541 1.00 95.81 213 PHE A CA 1
ATOM 1671 C C . PHE A 1 213 ? -12.752 1.224 29.468 1.00 95.81 213 PHE A C 1
ATOM 1673 O O . PHE A 1 213 ? -12.225 0.136 29.700 1.00 95.81 213 PHE A O 1
ATOM 1680 N N . ILE A 1 214 ? -13.286 1.539 28.293 1.00 94.19 214 ILE A N 1
ATOM 1681 C CA . ILE A 1 214 ? -13.087 0.708 27.110 1.00 94.19 214 ILE A CA 1
ATOM 1682 C C . ILE A 1 214 ? -11.857 1.245 26.393 1.00 94.19 214 ILE A C 1
ATOM 1684 O O . ILE A 1 214 ? -11.810 2.422 26.016 1.00 94.19 214 ILE A O 1
ATOM 1688 N N . VAL A 1 215 ? -10.862 0.382 26.227 1.00 92.19 215 VAL A N 1
ATOM 1689 C CA . VAL A 1 215 ? -9.605 0.706 25.562 1.00 92.19 215 VAL A CA 1
ATOM 1690 C C . VAL A 1 215 ? -9.365 -0.209 24.385 1.00 92.19 215 VAL A C 1
ATOM 1692 O O . VAL A 1 215 ? -9.696 -1.389 24.421 1.00 92.19 215 VAL A O 1
ATOM 1695 N N . TRP A 1 216 ? -8.747 0.326 23.349 1.00 85.62 216 TRP A N 1
ATOM 1696 C CA . TRP A 1 216 ? -8.223 -0.462 22.257 1.00 85.62 216 TRP A CA 1
ATOM 1697 C C . TRP A 1 216 ? -6.771 -0.821 22.510 1.00 85.62 216 TRP A C 1
ATOM 1699 O O . TRP A 1 216 ? -5.953 0.044 22.838 1.00 85.62 216 TRP A O 1
ATOM 1709 N N . ARG A 1 217 ?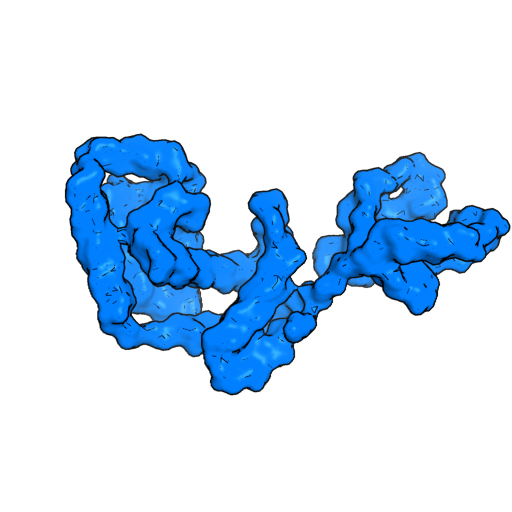 -6.457 -2.102 22.333 1.00 84.75 217 ARG A N 1
ATOM 1710 C CA . ARG A 1 217 ? -5.100 -2.633 22.410 1.00 84.75 217 ARG A CA 1
ATOM 1711 C C . ARG A 1 217 ? -4.937 -3.722 21.362 1.00 84.75 217 ARG A C 1
ATOM 1713 O O . ARG A 1 217 ? -5.652 -4.717 21.390 1.00 84.75 217 ARG A O 1
ATOM 1720 N N . ASN A 1 218 ? -3.954 -3.564 20.477 1.00 75.06 218 ASN A N 1
ATOM 1721 C CA . ASN A 1 218 ? -3.547 -4.591 19.510 1.00 75.06 218 ASN A CA 1
ATOM 1722 C C . ASN A 1 218 ? -4.702 -5.162 18.659 1.00 75.06 218 ASN A C 1
ATOM 1724 O O . ASN A 1 218 ? -4.686 -6.341 18.311 1.00 75.06 218 ASN A O 1
ATOM 1728 N N . GLY A 1 219 ? -5.695 -4.339 18.313 1.00 66.94 219 GLY A N 1
ATOM 1729 C CA . GLY A 1 219 ? -6.847 -4.763 17.511 1.00 66.94 219 GLY A CA 1
ATOM 1730 C C . GLY A 1 219 ? -8.078 -5.196 18.309 1.00 66.94 219 GLY A C 1
ATOM 1731 O O . GLY A 1 219 ? -9.113 -5.437 17.697 1.00 66.94 219 GLY A O 1
ATOM 1732 N N . GLU A 1 220 ? -8.010 -5.257 19.639 1.00 75.88 220 GLU A N 1
ATOM 1733 C CA . GLU A 1 220 ? -9.123 -5.687 20.491 1.00 75.88 220 GLU A CA 1
ATOM 1734 C C . GLU A 1 220 ? -9.598 -4.563 21.416 1.00 75.88 220 GLU A C 1
ATOM 1736 O O . GLU A 1 220 ? -8.801 -3.761 21.907 1.00 75.88 220 GLU A O 1
ATOM 1741 N N . LEU A 1 221 ? -10.909 -4.526 21.678 1.00 83.31 221 LEU A N 1
ATOM 1742 C CA . LEU A 1 221 ? -11.485 -3.692 22.729 1.00 83.31 221 LEU A CA 1
ATOM 1743 C C . LEU A 1 221 ? -11.454 -4.454 24.054 1.00 83.31 221 LEU A C 1
ATOM 1745 O O . LEU A 1 221 ? -12.023 -5.537 24.178 1.00 83.31 221 LEU A O 1
ATOM 1749 N N . LEU A 1 222 ? -10.806 -3.859 25.046 1.00 91.81 222 LEU A N 1
ATOM 1750 C CA . LEU A 1 222 ? -10.670 -4.378 26.397 1.00 91.81 222 LEU A CA 1
ATOM 1751 C C . LEU A 1 222 ? -11.389 -3.448 27.370 1.00 91.81 222 LEU A C 1
ATOM 1753 O O . LEU A 1 222 ? -11.344 -2.229 27.224 1.00 91.81 222 LEU A O 1
ATOM 1757 N N . GLU A 1 223 ? -12.021 -4.021 28.388 1.00 95.62 223 GLU A N 1
ATOM 1758 C CA . GLU A 1 223 ? -12.621 -3.258 29.479 1.00 95.62 223 GLU A CA 1
ATOM 1759 C C . GLU A 1 223 ? -11.702 -3.267 30.706 1.00 95.62 223 GLU A C 1
ATOM 1761 O O . GLU A 1 223 ? -11.231 -4.320 31.143 1.00 95.62 223 GLU A O 1
ATOM 1766 N N . ALA A 1 224 ? -11.476 -2.089 31.284 1.00 96.25 224 ALA A N 1
ATOM 1767 C CA . ALA A 1 224 ? -10.778 -1.900 32.547 1.00 96.25 224 ALA A CA 1
ATOM 1768 C C . ALA A 1 224 ? -11.675 -1.126 33.516 1.00 96.25 224 ALA A C 1
ATOM 1770 O O . ALA A 1 224 ? -12.092 -0.006 33.231 1.00 96.25 224 ALA A O 1
ATOM 1771 N N . VAL A 1 225 ? -11.954 -1.701 34.685 1.00 96.00 225 VAL A N 1
ATOM 1772 C CA . VAL A 1 225 ? -12.755 -1.041 35.724 1.00 96.00 225 VAL A CA 1
ATOM 1773 C C . VAL A 1 225 ? -11.831 -0.527 36.819 1.00 96.00 225 VAL A C 1
ATOM 1775 O O . VAL A 1 225 ? -11.105 -1.303 37.443 1.00 96.00 225 VAL A O 1
ATOM 1778 N N . LEU A 1 226 ? -11.861 0.782 37.047 1.00 93.19 226 LEU A N 1
ATOM 1779 C CA . LEU A 1 226 ? -11.039 1.478 38.030 1.00 93.19 226 LEU A CA 1
ATOM 1780 C C . LEU A 1 226 ? -11.908 1.997 39.172 1.00 93.19 226 LEU A C 1
ATOM 1782 O O . LEU A 1 226 ? -13.038 2.426 38.953 1.00 93.19 226 LEU A O 1
ATOM 1786 N N . GLU A 1 227 ? -11.345 2.010 40.376 1.00 90.44 227 GLU A N 1
ATOM 1787 C CA . GLU A 1 227 ? -11.812 2.871 41.466 1.00 90.44 227 GLU A CA 1
ATOM 1788 C C . GLU A 1 227 ? -10.987 4.167 41.430 1.00 90.44 227 GLU A C 1
ATOM 1790 O O . GLU A 1 227 ? -9.751 4.097 41.332 1.00 90.44 227 GLU A O 1
ATOM 1795 N N . ILE A 1 228 ? -11.677 5.313 41.408 1.00 88.56 228 ILE A N 1
ATOM 1796 C CA . ILE A 1 228 ? -11.119 6.671 41.254 1.00 88.56 228 ILE A CA 1
ATOM 1797 C C . ILE A 1 228 ? -10.593 7.217 42.579 1.00 88.56 228 ILE A C 1
ATOM 1799 O O . ILE A 1 228 ? -11.279 7.049 43.611 1.00 88.56 228 ILE A O 1
#

Mean predicted aligned error: 10.0 Å